Protein AF-A0A388JKV3-F1 (afdb_monomer)

InterPro domains:
  IPR000477 Reverse transcriptase domain [PF00078] (120-235)
  IPR000477 Reverse transcriptase domain [PS50878] (101-235)
  IPR043128 Reverse transcriptase/Diguanylate cyclase domain [G3DSA:3.30.70.270] (145-235)
  IPR043502 DNA/RNA polymerase superfamily [SSF56672] (45-235)
  IPR053134 RNA-directed DNA polymerase homolog [PTHR24559] (45-235)

Structure (mmCIF, N/CA/C/O backbone):
data_AF-A0A388JKV3-F1
#
_entry.id   AF-A0A388JKV3-F1
#
loop_
_atom_site.group_PDB
_atom_site.id
_atom_site.type_symbol
_atom_site.label_atom_id
_atom_site.label_alt_id
_atom_site.label_comp_id
_atom_site.label_asym_id
_atom_site.label_entity_id
_atom_site.label_seq_id
_atom_site.pdbx_PDB_ins_code
_atom_site.Cartn_x
_atom_site.Cartn_y
_atom_site.Cartn_z
_atom_site.occupancy
_atom_site.B_iso_or_equiv
_atom_site.auth_seq_id
_atom_site.auth_comp_id
_atom_site.auth_asym_id
_atom_site.auth_atom_id
_atom_site.pdbx_PDB_model_num
ATOM 1 N N . MET A 1 1 ? 29.939 -11.216 -19.794 1.00 33.59 1 MET A N 1
ATOM 2 C CA . MET A 1 1 ? 28.561 -11.648 -20.101 1.00 33.59 1 MET A CA 1
ATOM 3 C C . MET A 1 1 ? 28.028 -12.368 -18.871 1.00 33.59 1 MET A C 1
ATOM 5 O O . MET A 1 1 ? 28.5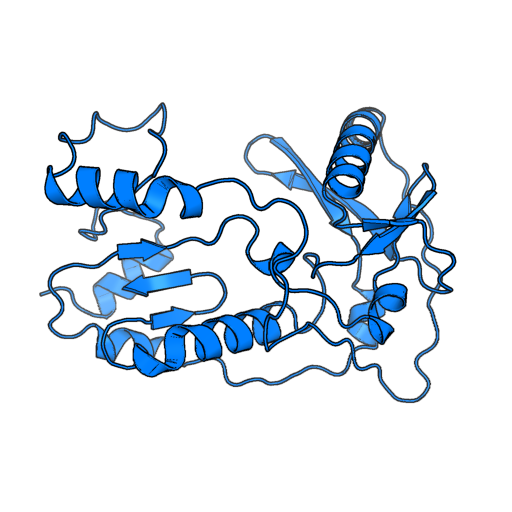95 -13.388 -18.492 1.00 33.59 1 MET A O 1
ATOM 9 N N . VAL A 1 2 ? 27.078 -11.764 -18.157 1.00 36.03 2 VAL A N 1
ATOM 10 C CA . VAL A 1 2 ? 26.551 -12.300 -16.890 1.00 36.03 2 VAL A CA 1
ATOM 11 C C . VAL A 1 2 ? 25.573 -13.433 -17.219 1.00 36.03 2 VAL A C 1
ATOM 13 O O . VAL A 1 2 ? 24.731 -13.267 -18.094 1.00 36.03 2 VAL A O 1
ATOM 16 N N . SER A 1 3 ? 25.714 -14.603 -16.589 1.00 42.78 3 SER A N 1
ATOM 17 C CA . SER A 1 3 ? 24.817 -15.742 -16.827 1.00 42.78 3 SER A CA 1
ATOM 18 C C . SER A 1 3 ? 23.601 -15.694 -15.901 1.00 42.78 3 SER A C 1
ATOM 20 O O . SER A 1 3 ? 23.708 -15.272 -14.750 1.00 42.78 3 SER A O 1
ATOM 22 N N . VAL A 1 4 ? 22.459 -16.203 -16.371 1.00 42.34 4 VAL A N 1
ATOM 23 C CA . VAL A 1 4 ? 21.203 -16.302 -15.599 1.00 42.34 4 VAL A CA 1
ATOM 24 C C . VAL A 1 4 ? 21.409 -17.025 -14.257 1.00 42.34 4 VAL A C 1
ATOM 26 O O . VAL A 1 4 ? 20.828 -16.641 -13.245 1.00 42.34 4 VAL A O 1
ATOM 29 N N . ALA A 1 5 ? 22.301 -18.022 -14.216 1.00 45.22 5 ALA A N 1
ATOM 30 C CA . ALA A 1 5 ? 22.667 -18.727 -12.986 1.00 45.22 5 ALA A CA 1
ATOM 31 C C . ALA A 1 5 ? 23.354 -17.812 -11.956 1.00 45.22 5 ALA A C 1
ATOM 33 O O . ALA A 1 5 ? 23.003 -17.851 -10.782 1.00 45.22 5 ALA A O 1
ATOM 34 N N . ARG A 1 6 ? 24.271 -16.936 -12.396 1.00 43.47 6 ARG A N 1
ATOM 35 C CA . ARG A 1 6 ? 24.910 -15.938 -11.518 1.00 43.47 6 ARG A CA 1
ATOM 36 C C . ARG A 1 6 ? 23.916 -14.886 -11.038 1.00 43.47 6 ARG A C 1
ATOM 38 O O . ARG A 1 6 ? 24.063 -14.389 -9.926 1.00 43.47 6 ARG A O 1
ATOM 45 N N . ILE A 1 7 ? 22.899 -14.579 -11.850 1.00 42.62 7 ILE A N 1
ATOM 46 C CA . ILE A 1 7 ? 21.871 -13.612 -11.467 1.00 42.62 7 ILE A CA 1
ATOM 47 C C . ILE A 1 7 ? 21.014 -14.137 -10.308 1.00 42.62 7 ILE A C 1
ATOM 49 O O . ILE A 1 7 ? 20.819 -13.453 -9.304 1.00 42.62 7 ILE A O 1
ATOM 53 N N . ARG A 1 8 ? 20.562 -15.390 -10.413 1.00 45.19 8 ARG A N 1
ATOM 54 C CA . ARG A 1 8 ? 19.775 -16.050 -9.358 1.00 45.19 8 ARG A CA 1
ATOM 55 C C . ARG A 1 8 ? 20.555 -16.219 -8.055 1.00 45.19 8 ARG A C 1
ATOM 57 O O . ARG A 1 8 ? 20.002 -15.993 -6.983 1.00 45.19 8 ARG A O 1
ATOM 64 N N . ASP A 1 9 ? 21.830 -16.575 -8.157 1.00 43.72 9 ASP A N 1
ATOM 65 C CA . ASP A 1 9 ? 22.704 -16.784 -7.005 1.00 43.72 9 ASP A CA 1
ATOM 66 C C . ASP A 1 9 ? 22.950 -15.496 -6.202 1.00 43.72 9 ASP A C 1
ATOM 68 O O . ASP A 1 9 ? 22.884 -15.528 -4.974 1.00 43.72 9 ASP A O 1
ATOM 72 N N . ALA A 1 10 ? 23.168 -14.349 -6.855 1.00 44.22 10 ALA A N 1
ATOM 73 C CA . ALA A 1 10 ? 23.397 -13.092 -6.134 1.00 44.22 10 ALA A CA 1
ATOM 74 C C . ALA A 1 10 ? 22.107 -12.525 -5.506 1.00 44.22 10 ALA A C 1
ATOM 76 O O . ALA A 1 10 ? 22.148 -11.999 -4.393 1.00 44.22 10 ALA A O 1
ATOM 77 N N . ILE A 1 11 ? 20.947 -12.716 -6.155 1.00 46.31 11 ILE A N 1
ATOM 78 C CA . ILE A 1 11 ? 19.632 -12.391 -5.569 1.00 46.31 11 ILE A CA 1
ATOM 79 C C . ILE A 1 11 ? 19.375 -13.248 -4.319 1.00 46.31 11 ILE A C 1
ATOM 81 O O . ILE A 1 11 ? 18.903 -12.735 -3.306 1.00 46.31 11 ILE A O 1
ATOM 85 N N . ALA A 1 12 ? 19.725 -14.538 -4.354 1.00 43.62 12 ALA A N 1
ATOM 86 C CA . ALA A 1 12 ? 19.565 -15.442 -3.214 1.00 43.62 12 ALA A CA 1
ATOM 87 C C . ALA A 1 12 ? 20.538 -15.140 -2.059 1.00 43.62 12 ALA A C 1
ATOM 89 O O . ALA A 1 12 ? 20.182 -15.322 -0.893 1.00 43.62 12 ALA A O 1
ATOM 90 N N . ARG A 1 13 ? 21.758 -14.681 -2.370 1.00 41.38 13 ARG A N 1
ATOM 91 C CA . ARG A 1 13 ? 22.800 -14.360 -1.380 1.00 41.38 13 ARG A CA 1
ATOM 92 C C . ARG A 1 13 ? 22.711 -12.939 -0.820 1.00 41.38 13 ARG A C 1
ATOM 94 O O . ARG A 1 13 ? 23.387 -12.650 0.163 1.00 41.38 13 ARG A O 1
ATOM 101 N N . ASN A 1 14 ? 21.873 -12.075 -1.402 1.00 43.09 14 ASN A N 1
ATOM 102 C CA . ASN A 1 14 ? 21.824 -10.642 -1.090 1.00 43.09 14 ASN A CA 1
ATOM 103 C C . ASN A 1 14 ? 23.224 -9.994 -1.146 1.00 43.09 14 ASN A C 1
ATOM 105 O O . ASN A 1 14 ? 23.529 -9.081 -0.378 1.00 43.09 14 ASN A O 1
ATOM 109 N N . ASP A 1 15 ? 24.071 -10.531 -2.025 1.00 39.41 15 ASP A N 1
ATOM 110 C CA . ASP A 1 15 ? 25.482 -10.200 -2.139 1.00 39.41 15 ASP A CA 1
ATOM 111 C C . ASP A 1 15 ? 25.662 -9.349 -3.393 1.00 39.41 15 ASP A C 1
ATOM 113 O O . ASP A 1 15 ? 25.618 -9.824 -4.530 1.00 39.41 15 ASP A O 1
ATOM 117 N N . VAL A 1 16 ? 25.724 -8.044 -3.153 1.00 40.69 16 VAL A N 1
ATOM 118 C CA . VAL A 1 16 ? 25.688 -6.984 -4.162 1.00 40.69 16 VAL A CA 1
ATOM 119 C C . VAL A 1 16 ? 27.016 -6.873 -4.917 1.00 40.69 16 VAL A C 1
ATOM 121 O O . VAL A 1 16 ? 27.051 -6.285 -5.992 1.00 40.69 16 VAL A O 1
ATOM 124 N N . GLU A 1 17 ? 28.099 -7.467 -4.411 1.00 34.56 17 GLU A N 1
ATOM 125 C CA . GLU A 1 17 ? 29.444 -7.267 -4.964 1.00 34.56 17 GLU A CA 1
ATOM 126 C C . GLU A 1 17 ? 29.758 -8.135 -6.199 1.00 34.56 17 GLU A C 1
ATOM 128 O O . GLU A 1 17 ? 30.577 -7.745 -7.031 1.00 34.56 17 GLU A O 1
ATOM 133 N N . GLU A 1 18 ? 29.099 -9.288 -6.387 1.00 30.56 18 GLU A N 1
ATOM 134 C CA . GLU A 1 18 ? 29.367 -10.175 -7.541 1.00 30.56 18 GLU A CA 1
ATOM 135 C C . GLU A 1 18 ? 28.585 -9.813 -8.814 1.00 30.56 18 GLU A C 1
ATOM 137 O O . GLU A 1 18 ? 28.908 -10.295 -9.911 1.00 30.56 18 GLU A O 1
ATOM 142 N N . MET A 1 19 ? 27.569 -8.961 -8.686 1.00 32.03 19 MET A N 1
ATOM 143 C CA . MET A 1 19 ? 26.913 -8.299 -9.804 1.00 32.03 19 MET A CA 1
ATOM 144 C C . MET A 1 19 ? 27.489 -6.895 -9.913 1.00 32.03 19 MET A C 1
ATOM 146 O O . MET A 1 19 ? 27.486 -6.155 -8.941 1.00 32.03 19 MET A O 1
ATOM 150 N N . GLY A 1 20 ? 27.897 -6.465 -11.104 1.00 30.75 20 GLY A N 1
ATOM 151 C CA . GLY A 1 20 ? 28.019 -5.033 -11.388 1.00 30.75 20 GLY A CA 1
ATOM 152 C C . GLY A 1 20 ? 26.632 -4.382 -11.411 1.00 30.75 20 GLY A C 1
ATOM 153 O O . GLY A 1 20 ? 26.197 -3.913 -12.456 1.00 30.75 20 GLY A O 1
ATOM 154 N N . LEU A 1 21 ? 25.904 -4.434 -10.295 1.00 32.72 21 LEU A N 1
ATOM 155 C CA . LEU A 1 21 ? 24.663 -3.721 -10.065 1.00 32.72 21 LEU A CA 1
ATOM 156 C C . LEU A 1 21 ? 25.073 -2.407 -9.415 1.00 32.72 21 LEU A C 1
ATOM 158 O O . LEU A 1 21 ? 25.433 -2.354 -8.240 1.00 32.72 21 LEU A O 1
ATOM 162 N N . VAL A 1 22 ? 25.065 -1.335 -10.200 1.00 30.95 22 VAL A N 1
ATOM 163 C CA . VAL A 1 22 ? 25.172 0.003 -9.630 1.00 30.95 22 VAL A CA 1
ATOM 164 C C . VAL A 1 22 ? 23.854 0.262 -8.907 1.00 30.95 22 VAL A C 1
ATOM 166 O O . VAL A 1 22 ? 22.857 0.652 -9.511 1.00 30.95 22 VAL A O 1
ATOM 169 N N . PHE A 1 23 ? 23.832 0.010 -7.600 1.00 34.41 23 PHE A N 1
ATOM 170 C CA . PHE A 1 23 ? 22.806 0.567 -6.733 1.00 34.41 23 PHE A CA 1
ATOM 171 C C . PHE A 1 23 ? 23.040 2.074 -6.690 1.00 34.41 23 PHE A C 1
ATOM 173 O O . PHE A 1 23 ? 23.942 2.556 -6.003 1.00 34.41 23 PHE A O 1
ATOM 180 N N . LEU A 1 24 ? 22.239 2.833 -7.436 1.00 34.97 24 LEU A N 1
ATOM 181 C CA . LEU A 1 24 ? 22.124 4.270 -7.220 1.00 34.97 24 LEU A CA 1
ATOM 182 C C . LEU A 1 24 ? 21.384 4.484 -5.898 1.00 34.97 24 LEU A C 1
ATOM 184 O O . LEU A 1 24 ? 20.177 4.703 -5.848 1.00 34.97 24 LEU A O 1
ATOM 188 N N . HIS A 1 25 ? 22.127 4.391 -4.798 1.00 34.62 25 HIS A N 1
ATOM 189 C CA . HIS A 1 25 ? 21.693 4.946 -3.530 1.00 34.62 25 HIS A CA 1
ATOM 190 C C . HIS A 1 25 ? 21.621 6.467 -3.695 1.00 34.62 25 HIS A C 1
ATOM 192 O O . HIS A 1 25 ? 22.638 7.153 -3.675 1.00 34.62 25 HIS A O 1
ATOM 198 N N . ALA A 1 26 ? 20.408 7.005 -3.844 1.00 34.78 26 ALA A N 1
ATOM 199 C CA . ALA A 1 26 ? 20.165 8.449 -3.897 1.00 34.78 26 ALA A CA 1
ATOM 200 C C . ALA A 1 26 ? 20.440 9.171 -2.555 1.00 34.78 26 ALA A C 1
ATOM 202 O O . ALA A 1 26 ? 20.219 10.372 -2.448 1.00 34.78 26 ALA A O 1
ATOM 203 N N . LEU A 1 27 ? 20.942 8.467 -1.533 1.00 36.56 27 LEU A N 1
ATOM 204 C CA . LEU A 1 27 ? 21.525 9.044 -0.322 1.00 36.56 27 LEU A CA 1
ATOM 205 C C . LEU A 1 27 ? 22.729 8.191 0.112 1.00 36.56 27 LEU A C 1
ATOM 207 O O . LEU A 1 27 ? 22.599 6.965 0.140 1.00 36.56 27 LEU A O 1
ATOM 211 N N . PRO A 1 28 ? 23.881 8.795 0.459 1.00 35.75 28 PRO A N 1
ATOM 212 C CA . PRO A 1 28 ? 25.060 8.041 0.869 1.00 35.75 28 PRO A CA 1
ATOM 213 C C . PRO A 1 28 ? 24.751 7.190 2.109 1.00 35.75 28 PRO A C 1
ATOM 215 O O . PRO A 1 28 ? 24.264 7.696 3.120 1.00 35.75 28 PRO A O 1
ATOM 218 N N . SER A 1 29 ? 25.037 5.888 2.020 1.00 37.91 29 SER A N 1
ATOM 219 C CA . SER A 1 29 ? 25.067 4.998 3.183 1.00 37.91 29 SER A CA 1
ATOM 220 C C . SER A 1 29 ? 26.233 5.420 4.091 1.00 37.91 29 SER A C 1
ATOM 222 O O . SER A 1 29 ? 27.340 5.575 3.571 1.00 37.91 29 SER A O 1
ATOM 224 N N . PRO A 1 30 ? 26.037 5.594 5.412 1.00 49.09 30 PRO A N 1
ATOM 225 C CA . PRO A 1 30 ? 27.111 6.008 6.319 1.00 49.09 30 PRO A CA 1
ATOM 226 C C . PRO A 1 30 ? 28.276 5.008 6.403 1.00 49.09 30 PRO A C 1
ATOM 228 O O . PRO A 1 30 ? 29.374 5.398 6.784 1.00 49.09 30 PRO A O 1
ATOM 231 N N . ASP A 1 31 ? 28.040 3.745 6.028 1.00 46.97 31 ASP A N 1
ATOM 232 C CA . ASP A 1 31 ? 28.946 2.620 6.293 1.00 46.97 31 ASP A CA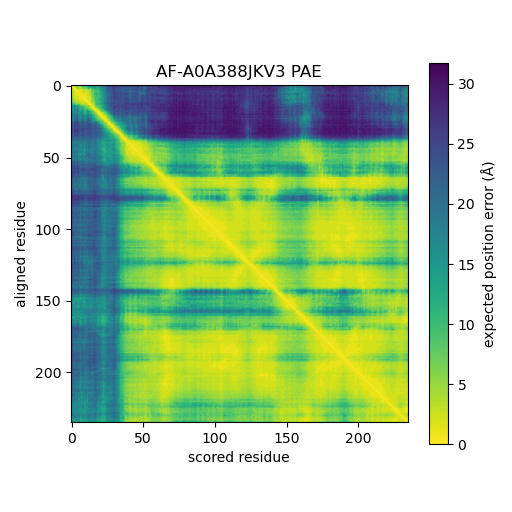 1
ATOM 233 C C . ASP A 1 31 ? 29.523 1.962 5.015 1.00 46.97 31 ASP A C 1
ATOM 235 O O . ASP A 1 31 ? 30.022 0.839 5.067 1.00 46.97 31 ASP A O 1
ATOM 239 N N . GLY A 1 32 ? 29.452 2.623 3.850 1.00 47.44 32 GLY A N 1
ATOM 240 C CA . GLY A 1 32 ? 30.013 2.111 2.585 1.00 47.44 32 GLY A CA 1
ATOM 241 C C . GLY A 1 32 ? 31.366 2.740 2.209 1.00 47.44 32 GLY A C 1
ATOM 242 O O . GLY A 1 32 ? 31.621 3.888 2.581 1.00 47.44 32 GLY A O 1
ATOM 243 N N . PRO A 1 33 ? 32.241 2.048 1.444 1.00 41.12 33 PRO A N 1
ATOM 244 C CA . PRO A 1 33 ? 33.440 2.675 0.892 1.00 41.12 33 PRO A CA 1
ATOM 245 C C . PRO A 1 33 ? 33.042 3.875 0.024 1.00 41.12 33 PRO A C 1
ATOM 247 O O . PRO A 1 33 ? 32.042 3.820 -0.692 1.00 41.12 33 PRO A O 1
ATOM 250 N N . ALA A 1 34 ? 33.815 4.964 0.104 1.00 43.97 34 ALA A N 1
ATOM 251 C CA . ALA A 1 34 ? 33.552 6.197 -0.632 1.00 43.97 34 ALA A CA 1
ATOM 252 C C . ALA A 1 34 ? 33.393 5.895 -2.130 1.00 43.97 34 ALA A C 1
ATOM 254 O O . ALA A 1 34 ? 34.364 5.571 -2.817 1.00 43.97 34 ALA A O 1
ATOM 255 N N . ALA A 1 35 ? 32.152 5.961 -2.615 1.00 52.75 35 ALA A N 1
ATOM 256 C CA . ALA A 1 35 ? 31.840 5.730 -4.013 1.00 52.75 35 ALA A CA 1
ATOM 257 C C . ALA A 1 35 ? 32.620 6.731 -4.876 1.00 52.75 35 ALA A C 1
ATOM 259 O O . ALA A 1 35 ? 32.751 7.907 -4.522 1.00 52.75 35 ALA A O 1
ATOM 260 N N . SER A 1 36 ? 33.148 6.263 -6.011 1.00 52.91 36 SER A N 1
ATOM 261 C CA . SER A 1 36 ? 33.705 7.146 -7.038 1.00 52.91 36 SER A CA 1
ATOM 262 C C . SER A 1 36 ? 32.690 8.249 -7.365 1.00 52.91 36 SER A C 1
ATOM 264 O O . SER A 1 36 ? 31.488 7.965 -7.352 1.00 52.91 36 SER A O 1
ATOM 266 N N . PRO A 1 37 ? 33.129 9.492 -7.641 1.00 53.84 37 PRO A N 1
ATOM 267 C CA . PRO A 1 37 ? 32.198 10.569 -7.941 1.00 53.84 37 PRO A CA 1
ATOM 268 C C . PRO A 1 37 ? 31.282 10.136 -9.095 1.00 53.84 37 PRO A C 1
ATOM 270 O O . PRO A 1 37 ? 31.789 9.603 -10.089 1.00 53.84 37 PRO A O 1
ATOM 273 N N . PRO A 1 38 ? 29.954 10.300 -8.957 1.00 63.34 38 PRO A N 1
ATOM 274 C CA . PRO A 1 38 ? 29.013 9.872 -9.979 1.00 63.34 38 PRO A CA 1
ATOM 275 C C . PRO A 1 38 ? 29.369 10.531 -11.312 1.00 63.34 38 PRO A C 1
ATOM 277 O O . PRO A 1 38 ? 29.710 11.716 -11.355 1.00 63.34 38 PRO A O 1
ATOM 280 N N . ASP A 1 39 ? 29.311 9.748 -12.396 1.00 74.12 39 ASP A N 1
ATOM 281 C CA . ASP A 1 39 ? 29.489 10.247 -13.762 1.00 74.12 39 ASP A CA 1
ATOM 282 C C . ASP A 1 39 ? 28.668 11.543 -13.925 1.00 74.12 39 ASP A C 1
ATOM 284 O O . ASP A 1 39 ? 27.497 11.559 -13.533 1.00 74.12 39 ASP A O 1
ATOM 288 N N . PRO A 1 40 ? 29.234 12.637 -14.466 1.00 80.00 40 PRO A N 1
ATOM 289 C CA . PRO A 1 40 ? 28.530 13.914 -14.591 1.00 80.00 40 PRO A CA 1
ATOM 290 C C . PRO A 1 40 ? 27.158 13.799 -15.267 1.00 80.00 40 PRO A C 1
ATOM 292 O O . PRO A 1 40 ? 26.248 14.560 -14.943 1.00 80.00 40 PRO A O 1
ATOM 295 N N . ARG A 1 41 ? 26.986 12.819 -16.165 1.00 77.44 41 ARG A N 1
ATOM 296 C CA . ARG A 1 41 ? 25.707 12.520 -16.826 1.00 77.44 41 ARG A CA 1
ATOM 297 C C . ARG A 1 41 ? 24.661 11.977 -15.851 1.00 77.44 41 ARG A C 1
ATOM 299 O O . ARG A 1 41 ? 23.493 12.326 -15.963 1.00 77.44 41 ARG A O 1
ATOM 306 N N . ILE A 1 42 ? 25.081 11.155 -14.889 1.00 77.00 42 ILE A N 1
ATOM 307 C CA . ILE A 1 42 ? 24.219 10.624 -13.827 1.00 77.00 42 ILE A CA 1
ATOM 308 C C . ILE A 1 42 ? 23.849 11.746 -12.859 1.00 77.00 42 ILE A C 1
ATOM 310 O O . ILE A 1 42 ? 22.681 11.889 -12.520 1.00 77.00 42 ILE A O 1
ATOM 314 N N . SER A 1 43 ? 24.816 12.573 -12.455 1.00 80.56 43 SER A N 1
ATOM 315 C CA . SER A 1 43 ? 24.555 13.717 -11.572 1.00 80.56 43 SER A CA 1
ATOM 316 C C . SER A 1 43 ? 23.545 14.689 -12.188 1.00 80.56 43 SER A C 1
ATOM 318 O O . SER A 1 43 ? 22.588 15.071 -11.523 1.00 80.56 43 SER A O 1
ATOM 320 N N . HIS A 1 44 ? 23.696 15.010 -13.479 1.00 84.06 44 HIS A N 1
ATOM 321 C CA . HIS A 1 44 ? 22.725 15.831 -14.204 1.00 84.06 44 HIS A CA 1
ATOM 322 C C . HIS A 1 44 ? 21.333 15.189 -14.231 1.00 84.06 44 HIS A C 1
ATOM 324 O O . HIS A 1 44 ? 20.349 15.873 -13.982 1.00 84.06 44 HIS A O 1
ATOM 330 N N . LEU A 1 45 ? 21.242 13.880 -14.491 1.00 80.31 45 LEU A N 1
ATOM 331 C CA . LEU A 1 45 ? 19.968 13.156 -14.493 1.00 80.31 45 LEU A CA 1
ATOM 332 C C . LEU A 1 45 ? 19.291 13.183 -13.112 1.00 80.31 45 LEU A C 1
ATOM 334 O O . LEU A 1 45 ? 18.093 13.424 -13.012 1.00 80.31 45 LEU A O 1
ATOM 338 N N . LEU A 1 46 ? 20.049 12.958 -12.036 1.00 81.56 46 LEU A N 1
ATOM 339 C CA . LEU A 1 46 ? 19.515 13.002 -10.672 1.00 81.56 46 LEU A CA 1
ATOM 340 C C . LEU A 1 46 ? 19.029 14.404 -10.289 1.00 81.56 46 LEU A C 1
ATOM 342 O O . LEU A 1 46 ? 18.014 14.530 -9.606 1.00 81.56 46 LEU A O 1
ATOM 346 N N . ASP A 1 47 ? 19.730 15.446 -10.738 1.00 82.31 47 ASP A N 1
ATOM 347 C CA . ASP A 1 47 ? 19.315 16.831 -10.522 1.00 82.31 47 ASP A CA 1
ATOM 348 C C . ASP A 1 47 ? 18.082 17.203 -11.354 1.00 82.31 47 ASP A C 1
ATOM 350 O O . ASP A 1 47 ? 17.178 17.864 -10.841 1.00 82.31 47 ASP A O 1
ATOM 354 N N . GLU A 1 48 ? 18.010 16.743 -12.603 1.00 85.88 48 GLU A N 1
ATOM 355 C CA . GLU A 1 48 ? 16.873 16.961 -13.503 1.00 85.88 48 GLU A CA 1
ATOM 356 C C . GLU A 1 48 ? 15.584 16.331 -12.955 1.00 85.88 48 GLU A C 1
ATOM 358 O O . GLU A 1 48 ? 14.536 16.975 -12.951 1.00 85.88 48 GLU A O 1
ATOM 363 N N . TYR A 1 49 ? 15.672 15.110 -12.417 1.00 80.62 49 TYR A N 1
ATOM 364 C CA . TYR A 1 49 ? 14.536 14.368 -11.853 1.00 80.62 49 TYR A CA 1
ATOM 365 C C . TYR A 1 49 ? 14.468 14.437 -10.323 1.00 80.62 49 TYR A C 1
ATOM 367 O O . TYR A 1 49 ? 13.872 13.566 -9.684 1.00 80.62 49 TYR A O 1
ATOM 375 N N . ARG A 1 50 ? 15.058 15.470 -9.705 1.00 79.38 50 ARG A N 1
ATOM 376 C CA . ARG A 1 50 ? 15.132 15.605 -8.239 1.00 79.38 50 ARG A CA 1
ATOM 377 C C . ARG A 1 50 ? 13.764 15.485 -7.560 1.00 79.38 50 ARG A C 1
ATOM 379 O O . ARG A 1 50 ? 13.654 14.866 -6.505 1.00 79.38 50 ARG A O 1
ATOM 386 N N . ASN A 1 51 ? 12.724 16.021 -8.195 1.00 77.06 51 ASN A N 1
ATOM 387 C CA . ASN A 1 51 ? 11.343 15.967 -7.718 1.00 77.06 51 ASN A CA 1
ATOM 388 C C . ASN A 1 51 ? 10.797 14.533 -7.570 1.00 77.06 51 ASN A C 1
ATOM 390 O O . ASN A 1 51 ? 9.951 14.295 -6.714 1.00 77.06 51 ASN A O 1
ATOM 394 N N . VAL A 1 52 ? 11.278 13.565 -8.359 1.00 76.38 52 VAL A N 1
ATOM 395 C CA . VAL A 1 52 ? 10.850 12.153 -8.278 1.00 76.38 52 VAL A CA 1
ATOM 396 C C . VAL A 1 52 ? 11.327 11.492 -6.977 1.00 76.38 52 VAL A C 1
ATOM 398 O O . VAL A 1 52 ? 10.705 10.545 -6.497 1.00 76.38 52 VAL A O 1
ATOM 401 N N . PHE A 1 53 ? 12.406 12.004 -6.380 1.00 76.50 53 PHE A N 1
ATOM 402 C CA . PHE A 1 53 ? 12.976 11.488 -5.133 1.00 76.50 53 PHE A CA 1
ATOM 403 C C . PHE A 1 53 ? 12.371 12.127 -3.873 1.00 76.50 53 PHE A C 1
ATOM 405 O O . PHE A 1 53 ? 12.686 11.707 -2.752 1.00 76.50 53 PHE A O 1
ATOM 412 N N . GLU A 1 54 ? 11.504 13.129 -4.027 1.00 76.62 54 GLU A N 1
ATOM 413 C CA . GLU A 1 54 ? 10.805 13.755 -2.907 1.00 76.62 54 GLU A CA 1
A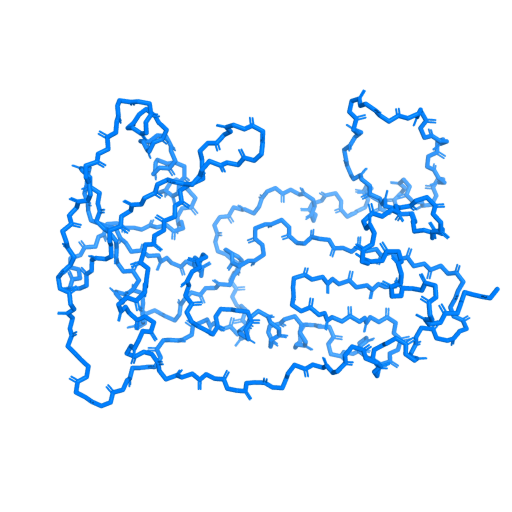TOM 414 C C . GLU A 1 54 ? 9.758 12.808 -2.302 1.00 76.62 54 GLU A C 1
ATOM 416 O O . GLU A 1 54 ? 9.239 11.893 -2.944 1.00 76.62 54 GLU A O 1
ATOM 421 N N . ALA A 1 55 ? 9.458 12.988 -1.013 1.00 69.50 55 ALA A N 1
ATOM 422 C CA . ALA A 1 55 ? 8.434 12.178 -0.366 1.00 69.50 55 ALA A CA 1
ATOM 423 C C . ALA A 1 55 ? 7.051 12.530 -0.945 1.00 69.50 55 ALA A C 1
ATOM 425 O O . ALA A 1 55 ? 6.715 13.715 -1.003 1.00 69.50 55 ALA A O 1
ATOM 426 N N . PRO A 1 56 ? 6.227 11.535 -1.322 1.00 69.56 56 PRO A N 1
ATOM 427 C CA . PRO A 1 56 ? 4.907 11.814 -1.860 1.00 69.56 56 PRO A CA 1
ATOM 428 C C . PRO A 1 56 ? 4.049 12.518 -0.807 1.00 69.56 56 PRO A C 1
ATOM 430 O O . PRO A 1 56 ? 3.936 12.056 0.334 1.00 69.56 56 PRO A O 1
ATOM 433 N N . THR A 1 57 ? 3.438 13.631 -1.202 1.00 68.94 57 THR A N 1
ATOM 434 C CA . THR A 1 57 ? 2.444 14.358 -0.413 1.00 68.94 57 THR A CA 1
ATOM 435 C C . THR A 1 57 ? 1.061 14.100 -1.002 1.00 68.94 57 THR A C 1
ATOM 437 O O . THR A 1 57 ? 0.843 14.240 -2.203 1.00 68.94 57 THR A O 1
ATOM 440 N N . GLY A 1 58 ? 0.112 13.685 -0.161 1.00 70.88 58 GLY A N 1
ATOM 441 C CA . GLY A 1 58 ? -1.250 13.412 -0.612 1.00 70.88 58 GLY A CA 1
ATOM 442 C C . GLY A 1 58 ? -1.385 12.180 -1.511 1.00 70.88 58 GLY A C 1
ATOM 443 O O . GLY A 1 58 ? -0.617 11.221 -1.423 1.00 70.88 58 GLY A O 1
ATOM 444 N N . THR A 1 59 ? -2.431 12.207 -2.335 1.00 70.06 59 THR A N 1
ATOM 445 C CA . THR A 1 59 ? -2.754 11.200 -3.355 1.00 70.06 59 THR A CA 1
ATOM 446 C C . THR A 1 59 ? -2.310 11.707 -4.722 1.00 70.06 59 THR A C 1
ATOM 448 O O . THR A 1 59 ? -2.376 12.908 -4.980 1.00 70.06 59 THR A O 1
ATOM 451 N N . VAL A 1 60 ? -1.871 10.809 -5.609 1.00 72.44 60 VAL A N 1
ATOM 452 C CA . VAL A 1 60 ? -1.598 11.175 -7.006 1.00 72.44 60 VAL A CA 1
ATOM 453 C C . VAL A 1 60 ? -2.932 11.159 -7.764 1.00 72.44 60 VAL A C 1
ATOM 455 O O . VAL A 1 60 ? -3.507 10.076 -7.916 1.00 72.44 60 VAL A O 1
ATOM 458 N N . PRO A 1 61 ? -3.452 12.318 -8.212 1.00 67.62 61 PRO A N 1
ATOM 459 C CA . PRO A 1 61 ? -4.730 12.371 -8.910 1.00 67.62 61 PRO A CA 1
ATOM 460 C C . PRO A 1 61 ? -4.659 11.639 -10.259 1.00 67.62 61 PRO A C 1
ATOM 462 O O . PRO A 1 61 ? -3.586 11.436 -10.823 1.00 67.62 61 PRO A O 1
ATOM 465 N N . ASP A 1 62 ? -5.824 11.232 -10.763 1.00 71.38 62 ASP A N 1
ATOM 466 C CA . ASP A 1 62 ? -6.028 10.719 -12.128 1.00 71.38 62 ASP A CA 1
ATOM 467 C C . ASP A 1 62 ? -5.260 9.446 -12.523 1.00 71.38 62 ASP A C 1
ATOM 469 O O . ASP A 1 62 ? -5.154 9.113 -13.705 1.00 71.38 62 ASP A O 1
ATOM 473 N N . ARG A 1 63 ? -4.802 8.652 -11.546 1.00 79.69 63 ARG A N 1
ATOM 474 C CA . ARG A 1 63 ? -4.266 7.312 -11.827 1.00 79.69 63 ARG A CA 1
ATOM 475 C C . ARG A 1 63 ? -5.353 6.400 -12.423 1.00 79.69 63 ARG A C 1
ATOM 477 O O . ARG A 1 63 ? -6.454 6.315 -11.863 1.00 79.69 63 ARG A O 1
ATOM 484 N N . PRO A 1 64 ? -5.048 5.653 -13.504 1.00 81.69 64 PRO A N 1
ATOM 485 C CA . PRO A 1 64 ? -6.023 4.788 -14.172 1.00 81.69 64 PRO A CA 1
ATOM 486 C C . PRO A 1 64 ? -6.421 3.580 -13.318 1.00 81.69 64 PRO A C 1
ATOM 488 O O . PRO A 1 64 ? -7.508 3.025 -13.480 1.00 81.69 64 PRO A O 1
ATOM 491 N N . ILE A 1 65 ? -5.544 3.165 -12.401 1.00 89.12 65 ILE A N 1
ATOM 492 C CA . ILE A 1 65 ? -5.729 1.987 -11.560 1.00 89.12 65 ILE A CA 1
ATOM 493 C C . ILE A 1 65 ? -5.873 2.412 -10.102 1.00 89.12 65 ILE A C 1
ATOM 495 O O . ILE A 1 65 ? -5.026 3.106 -9.545 1.00 89.12 65 ILE A O 1
ATOM 499 N N . ARG A 1 66 ? -6.957 1.940 -9.481 1.00 93.12 66 ARG A N 1
ATOM 500 C CA . ARG A 1 66 ? -7.246 2.079 -8.050 1.00 93.12 66 ARG A CA 1
ATOM 501 C C . ARG A 1 66 ? -7.435 0.702 -7.433 1.00 93.12 66 ARG A C 1
ATOM 503 O O . ARG A 1 66 ? -7.987 -0.199 -8.069 1.00 93.12 66 ARG A O 1
ATOM 510 N N . HIS A 1 67 ? -7.029 0.548 -6.181 1.00 95.06 67 HIS A N 1
ATOM 511 C CA . HIS A 1 67 ? -7.198 -0.696 -5.447 1.00 95.06 67 HIS A CA 1
ATOM 512 C C . HIS A 1 67 ? -8.664 -0.907 -5.057 1.00 95.06 67 HIS A C 1
ATOM 514 O O . HIS A 1 67 ? -9.247 -0.095 -4.337 1.00 95.06 67 HIS A O 1
ATOM 520 N N . GLY A 1 68 ? -9.255 -1.997 -5.545 1.00 95.50 68 GLY A N 1
ATOM 521 C CA . GLY A 1 68 ? -10.604 -2.431 -5.192 1.00 95.50 68 GLY A CA 1
ATOM 522 C C . GLY A 1 68 ? -10.582 -3.660 -4.287 1.00 95.50 68 GLY A C 1
ATOM 523 O O . GLY A 1 68 ? -9.740 -4.546 -4.446 1.00 95.50 68 GLY A O 1
ATOM 524 N N . ILE A 1 69 ? -11.540 -3.737 -3.366 1.00 96.50 69 ILE A N 1
ATOM 525 C CA . ILE A 1 69 ? -11.686 -4.832 -2.401 1.00 96.50 69 ILE A CA 1
ATOM 526 C C . ILE A 1 69 ? -13.029 -5.513 -2.654 1.00 96.50 69 ILE A C 1
ATOM 528 O O . ILE A 1 69 ? -14.066 -5.144 -2.093 1.00 96.50 69 ILE A O 1
ATOM 532 N N . THR A 1 70 ? -13.011 -6.531 -3.512 1.00 96.00 70 THR A N 1
ATOM 533 C CA . THR A 1 70 ? -14.199 -7.346 -3.795 1.00 96.00 70 THR A CA 1
ATOM 534 C C . THR A 1 70 ? -14.330 -8.429 -2.733 1.00 96.00 70 THR A C 1
ATOM 536 O O . THR A 1 70 ? -13.409 -9.218 -2.543 1.00 96.00 70 THR A O 1
ATOM 539 N N . LEU A 1 71 ? -15.464 -8.458 -2.036 1.00 96.00 71 LEU A N 1
ATOM 540 C CA . LEU A 1 71 ? -15.735 -9.430 -0.978 1.00 96.00 71 LEU A CA 1
ATOM 541 C C . LEU A 1 71 ? -16.586 -10.589 -1.506 1.00 96.00 71 LEU A C 1
ATOM 543 O O . LEU A 1 71 ? -17.361 -10.414 -2.446 1.00 96.00 71 LEU A O 1
ATOM 547 N N . GLU A 1 72 ? -16.459 -11.756 -0.882 1.00 95.00 72 GLU A N 1
ATOM 548 C CA . GLU A 1 72 ? -17.328 -12.907 -1.126 1.00 95.00 72 GLU A CA 1
ATOM 549 C C . GLU A 1 72 ? -18.800 -12.582 -0.816 1.00 95.00 72 GLU A C 1
ATOM 551 O O . GLU A 1 72 ? -19.125 -11.724 0.015 1.00 95.00 72 GLU A O 1
ATOM 556 N N . ALA A 1 73 ? -19.717 -13.283 -1.487 1.00 93.06 73 ALA A N 1
ATOM 557 C CA . ALA A 1 73 ? -21.147 -13.096 -1.277 1.00 93.06 73 ALA A CA 1
ATOM 558 C C . ALA A 1 73 ? -21.526 -13.395 0.184 1.00 93.06 73 ALA A C 1
ATOM 560 O O . ALA A 1 73 ? -21.212 -14.456 0.718 1.00 93.06 73 ALA A O 1
ATOM 561 N N . GLY A 1 74 ? -22.216 -12.454 0.833 1.00 90.38 74 GLY A N 1
ATOM 562 C CA . GLY A 1 74 ? -22.600 -12.581 2.242 1.00 90.38 74 GLY A CA 1
ATOM 563 C C . GLY A 1 74 ? -21.491 -12.246 3.245 1.00 90.38 74 GLY A C 1
ATOM 564 O O . GLY A 1 74 ? -21.677 -12.487 4.437 1.00 90.38 74 GLY A O 1
ATOM 565 N N . ALA A 1 75 ? -20.362 -11.672 2.808 1.00 91.00 75 ALA A N 1
ATOM 566 C CA . ALA A 1 75 ? -19.327 -11.193 3.717 1.00 91.00 75 ALA A CA 1
ATOM 567 C C . ALA A 1 75 ? -19.896 -10.181 4.724 1.00 91.00 75 ALA A C 1
ATOM 569 O O . ALA A 1 75 ? -20.474 -9.152 4.362 1.00 91.00 75 ALA A O 1
ATOM 570 N N . VAL A 1 76 ? -19.703 -10.477 6.007 1.00 89.19 76 VAL A N 1
ATOM 571 C CA . VAL A 1 76 ? -20.132 -9.623 7.115 1.00 89.19 76 VAL A CA 1
ATOM 572 C C . VAL A 1 76 ? -18.927 -8.971 7.789 1.00 89.19 76 VAL A C 1
ATOM 574 O O . VAL A 1 76 ? -17.910 -9.644 7.991 1.00 89.19 76 VAL A O 1
ATOM 577 N N . PRO A 1 77 ? -19.029 -7.692 8.198 1.00 86.19 77 PRO A N 1
ATOM 578 C CA . PRO A 1 77 ? -17.971 -7.028 8.944 1.00 86.19 77 PRO A CA 1
ATOM 579 C C . PRO A 1 77 ? -17.646 -7.781 10.238 1.00 86.19 77 PRO A C 1
ATOM 581 O O . PRO A 1 77 ? -18.502 -7.975 11.105 1.00 86.19 77 PRO A O 1
ATOM 584 N N . LEU A 1 78 ? -16.387 -8.190 10.385 1.00 78.94 78 LEU A N 1
ATOM 585 C CA . LEU A 1 78 ? -15.910 -8.871 11.583 1.00 78.94 78 LEU A CA 1
ATOM 586 C C . LEU A 1 78 ? -15.357 -7.849 12.575 1.00 78.94 78 LEU A C 1
ATOM 588 O O . LEU A 1 78 ? -14.410 -7.121 12.279 1.00 78.94 78 LEU A O 1
ATOM 592 N N . ARG A 1 79 ? -15.910 -7.822 13.791 1.00 72.75 79 ARG A N 1
ATOM 593 C CA . ARG A 1 79 ? -15.386 -6.964 14.861 1.00 72.75 79 ARG A CA 1
ATOM 594 C C . ARG A 1 79 ? -14.073 -7.551 15.391 1.00 72.75 79 ARG A C 1
ATOM 596 O O . ARG A 1 79 ? -14.038 -8.676 15.894 1.00 72.75 79 ARG A O 1
ATOM 603 N N . GLY A 1 80 ? -12.983 -6.801 15.253 1.00 70.81 80 GLY A N 1
ATOM 604 C CA . GLY A 1 80 ? -11.722 -7.052 15.954 1.00 70.81 80 GLY A CA 1
ATOM 605 C C . GLY A 1 80 ? -11.720 -6.414 17.344 1.00 70.81 80 GLY A C 1
ATOM 606 O O . GLY A 1 80 ? -12.342 -5.369 17.543 1.00 70.81 80 GLY A O 1
ATOM 607 N N . CYS A 1 81 ? -11.034 -7.040 18.302 1.00 81.50 81 CYS A N 1
ATOM 608 C CA . CYS A 1 81 ? -10.662 -6.391 19.559 1.00 81.50 81 CYS A CA 1
ATOM 609 C C . CYS A 1 81 ? -9.425 -5.518 19.331 1.00 81.50 81 CYS A C 1
ATOM 611 O O . CYS A 1 81 ? -8.568 -5.882 18.535 1.00 81.50 81 CYS A O 1
ATOM 613 N N . ILE A 1 82 ? -9.323 -4.386 20.028 1.00 88.69 82 ILE A N 1
ATOM 614 C CA . ILE A 1 82 ? -8.081 -3.605 20.059 1.00 88.69 82 ILE A CA 1
ATOM 615 C C . ILE A 1 82 ? -7.065 -4.405 20.876 1.00 88.69 82 ILE A C 1
ATOM 617 O O . ILE A 1 82 ? -7.374 -4.831 21.991 1.00 88.69 82 ILE A O 1
ATOM 621 N N . TYR A 1 83 ? -5.879 -4.638 20.317 1.00 89.69 83 TYR A N 1
ATOM 622 C CA . TYR A 1 83 ? -4.809 -5.323 21.033 1.00 89.69 83 TYR A CA 1
ATOM 623 C C . TYR A 1 83 ? -4.218 -4.432 22.122 1.00 89.69 83 TYR A C 1
ATOM 625 O O . TYR A 1 83 ? -4.204 -3.206 22.008 1.00 89.69 83 TYR A O 1
ATOM 633 N N . HIS A 1 84 ? -3.746 -5.065 23.196 1.00 90.38 84 HIS A N 1
ATOM 634 C CA . HIS A 1 84 ? -2.970 -4.363 24.206 1.00 90.38 84 HIS A CA 1
ATOM 635 C C . HIS A 1 84 ? -1.668 -3.856 23.579 1.00 90.38 84 HIS A C 1
ATOM 637 O O . HIS A 1 84 ? -1.056 -4.574 22.791 1.00 90.38 84 HIS A O 1
ATOM 643 N N . MET A 1 85 ? -1.278 -2.633 23.933 1.00 91.88 85 MET A N 1
ATOM 644 C CA . MET A 1 85 ? -0.055 -1.990 23.463 1.00 91.88 85 MET A CA 1
ATOM 645 C C . MET A 1 85 ? 0.768 -1.520 24.657 1.00 91.88 85 MET A C 1
ATOM 647 O O . MET A 1 85 ? 0.197 -1.036 25.641 1.00 91.88 85 MET A O 1
ATOM 651 N N . SER A 1 86 ? 2.086 -1.659 24.554 1.00 92.62 86 SER A N 1
ATOM 652 C CA . SER A 1 86 ? 3.040 -1.122 25.524 1.00 92.62 86 SER A CA 1
ATOM 653 C C . SER A 1 86 ? 3.134 0.406 25.431 1.00 92.62 86 SER A C 1
ATOM 655 O O . SER A 1 86 ? 2.671 1.013 24.465 1.00 92.62 86 SER A O 1
ATOM 657 N N . GLU A 1 87 ? 3.758 1.045 26.423 1.00 93.38 87 GLU A N 1
ATOM 658 C CA . GLU A 1 87 ? 3.986 2.496 26.380 1.00 93.38 87 GLU A CA 1
ATOM 659 C C . GLU A 1 87 ? 4.872 2.893 25.184 1.00 93.38 87 GLU A C 1
ATOM 661 O O . GLU A 1 87 ? 4.527 3.816 24.455 1.00 93.38 87 GLU A O 1
ATOM 666 N N . GLU A 1 88 ? 5.929 2.119 24.898 1.00 93.56 88 GLU A N 1
ATOM 667 C CA . GLU A 1 88 ? 6.815 2.307 23.731 1.00 93.56 88 GLU A CA 1
ATOM 668 C C . GLU A 1 88 ? 6.019 2.280 22.412 1.00 93.56 88 GLU A C 1
ATOM 670 O O . GLU A 1 88 ? 6.217 3.107 21.523 1.00 93.56 88 GLU A O 1
ATOM 675 N N . GLU A 1 89 ? 5.065 1.353 22.283 1.00 94.38 89 GLU A N 1
ATOM 676 C CA . GLU A 1 89 ? 4.203 1.263 21.101 1.00 94.38 89 GLU A CA 1
ATOM 677 C C . GLU A 1 89 ? 3.235 2.448 21.000 1.00 94.38 89 GLU A C 1
ATOM 679 O O . GLU A 1 89 ? 2.963 2.932 19.900 1.00 94.38 89 GLU A O 1
ATOM 684 N N . LEU A 1 90 ? 2.715 2.939 22.128 1.00 93.69 90 LEU A N 1
ATOM 685 C CA . LEU A 1 90 ? 1.805 4.086 22.160 1.00 93.69 90 LEU A CA 1
ATOM 686 C C . LEU A 1 90 ? 2.509 5.407 21.828 1.00 93.69 90 LEU A C 1
ATOM 688 O O . LEU A 1 90 ? 1.897 6.248 21.156 1.00 93.69 90 LEU A O 1
ATOM 692 N N . GLU A 1 91 ? 3.761 5.571 22.261 1.00 94.1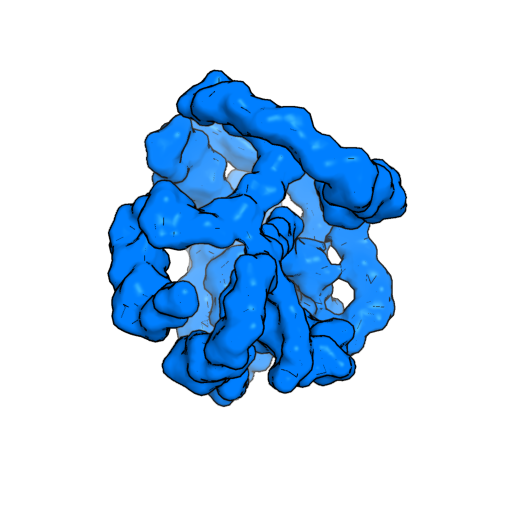2 91 GLU A N 1
ATOM 693 C CA . GLU A 1 91 ? 4.623 6.709 21.916 1.00 94.12 91 GLU A CA 1
ATOM 694 C C . GLU A 1 91 ? 4.927 6.759 20.416 1.00 94.12 91 GLU A C 1
ATOM 696 O O . GLU A 1 91 ? 4.979 7.843 19.840 1.00 94.12 91 GLU A O 1
ATOM 701 N N . VAL A 1 92 ? 5.051 5.601 19.757 1.00 94.31 92 VAL A N 1
ATOM 702 C CA . VAL A 1 92 ? 5.240 5.520 18.299 1.00 94.31 92 VAL A CA 1
ATOM 703 C C . VAL A 1 92 ? 3.921 5.667 17.539 1.00 94.31 92 VAL A C 1
ATOM 705 O O . VAL A 1 92 ? 3.879 6.285 16.474 1.00 94.31 92 VAL A O 1
ATOM 708 N N . LEU A 1 93 ? 2.828 5.112 18.066 1.00 94.75 93 LEU A N 1
ATOM 709 C CA . LEU A 1 93 ? 1.536 5.099 17.385 1.00 94.75 93 LEU A CA 1
ATOM 710 C C . LEU A 1 93 ? 0.998 6.503 17.128 1.00 94.75 93 LEU A C 1
ATOM 712 O O . LEU A 1 93 ? 0.522 6.769 16.029 1.00 94.75 93 LEU A O 1
ATOM 716 N N . ARG A 1 94 ? 1.034 7.385 18.131 1.00 94.00 94 ARG A N 1
ATOM 717 C CA . ARG A 1 94 ? 0.407 8.707 18.019 1.00 94.00 94 ARG A CA 1
ATOM 718 C C . ARG A 1 94 ? 1.057 9.570 16.921 1.00 94.00 94 ARG A C 1
ATOM 720 O O . ARG A 1 94 ? 0.323 9.940 16.011 1.00 94.00 94 ARG A O 1
ATOM 727 N N . PRO A 1 95 ? 2.388 9.791 16.902 1.00 95.69 95 PRO A N 1
ATOM 728 C CA . PRO A 1 95 ? 3.029 10.555 15.832 1.00 95.69 95 PRO A CA 1
ATOM 729 C C . PRO A 1 95 ? 2.826 9.943 14.444 1.00 95.69 95 PRO A C 1
ATOM 731 O O . PRO A 1 95 ? 2.698 10.674 13.469 1.00 95.69 95 PRO A O 1
ATOM 734 N N . GLN A 1 96 ? 2.773 8.608 14.333 1.00 94.19 96 GLN A N 1
ATOM 735 C CA . GLN A 1 96 ? 2.496 7.965 13.047 1.00 94.19 96 GLN A CA 1
ATOM 736 C C . GLN A 1 96 ? 1.053 8.188 12.583 1.00 94.19 96 GLN A C 1
ATOM 738 O O . GLN A 1 96 ? 0.830 8.367 11.392 1.00 94.19 96 GLN A O 1
ATOM 743 N N . LEU A 1 97 ? 0.068 8.192 13.487 1.00 95.94 97 LEU A N 1
ATOM 744 C CA . LEU A 1 97 ? -1.309 8.535 13.121 1.00 95.94 97 LEU A CA 1
ATOM 745 C C . LEU A 1 97 ? -1.420 9.992 12.673 1.00 95.94 97 LEU A C 1
ATOM 747 O O . LEU A 1 97 ? -2.077 10.244 11.665 1.00 95.94 97 LEU A O 1
ATOM 751 N N . ASP A 1 98 ? -0.765 10.911 13.383 1.00 95.69 98 ASP A N 1
ATOM 752 C CA . ASP A 1 98 ? -0.760 12.337 13.044 1.00 95.69 98 ASP A CA 1
ATOM 753 C C . ASP A 1 98 ? -0.126 12.559 11.657 1.00 95.69 98 ASP A C 1
ATOM 755 O O . ASP A 1 98 ? -0.754 13.154 10.787 1.00 95.69 98 ASP A O 1
ATOM 759 N N . ASP A 1 99 ? 1.033 11.949 11.378 1.00 93.88 99 ASP A N 1
ATOM 760 C CA . ASP A 1 99 ? 1.685 11.998 10.057 1.00 93.88 99 ASP A CA 1
ATOM 761 C C . ASP A 1 99 ? 0.798 11.433 8.929 1.00 93.88 99 ASP A C 1
ATOM 763 O O . ASP A 1 99 ? 0.716 12.004 7.838 1.00 93.88 99 ASP A O 1
ATOM 767 N N . LEU A 1 100 ? 0.093 10.322 9.177 1.00 94.19 100 LEU A N 1
ATOM 768 C CA . LEU A 1 100 ? -0.824 9.730 8.197 1.00 94.19 100 LEU A CA 1
ATOM 769 C C . LEU A 1 100 ? -2.066 10.602 7.946 1.00 94.19 100 LEU A C 1
ATOM 771 O O . LEU A 1 100 ? -2.582 10.614 6.821 1.00 94.19 100 LEU A O 1
ATOM 775 N N . LEU A 1 101 ? -2.560 11.300 8.973 1.00 95.00 101 LEU A N 1
ATOM 776 C CA . LEU A 1 101 ? -3.674 12.246 8.871 1.00 95.00 101 LEU A CA 1
ATOM 777 C C . LEU A 1 101 ? -3.254 13.512 8.123 1.00 95.00 101 LEU A C 1
ATOM 779 O O . LEU A 1 101 ? -3.958 13.921 7.200 1.00 95.00 101 LEU A O 1
ATOM 783 N N . ASP A 1 102 ? -2.094 14.076 8.460 1.00 94.38 102 ASP A N 1
ATOM 784 C CA . ASP A 1 102 ? -1.544 15.281 7.831 1.00 94.38 102 ASP A CA 1
ATOM 785 C C . ASP A 1 102 ? -1.268 15.061 6.338 1.00 94.38 102 ASP A C 1
ATOM 787 O O . ASP A 1 102 ? -1.540 15.928 5.506 1.00 94.38 102 ASP A O 1
ATOM 791 N N . LYS A 1 103 ? -0.811 13.858 5.965 1.00 90.44 103 LYS A N 1
ATOM 792 C CA . LYS A 1 103 ? -0.662 13.444 4.558 1.00 90.44 103 LYS A CA 1
ATOM 793 C C . LYS A 1 103 ? -1.990 13.199 3.839 1.00 90.44 103 LYS A C 1
ATOM 795 O O . LYS A 1 103 ? -1.989 13.020 2.622 1.00 90.44 103 LYS A O 1
ATOM 800 N N . GLY A 1 104 ? -3.110 13.127 4.557 1.00 92.94 104 GLY A N 1
ATOM 801 C CA . GLY A 1 104 ? -4.416 12.758 4.005 1.00 92.94 104 GLY A CA 1
ATOM 802 C C . GLY A 1 104 ? -4.511 11.294 3.557 1.00 92.94 104 GLY A C 1
ATOM 803 O O . GLY A 1 104 ? -5.380 10.943 2.757 1.00 92.94 104 GLY A O 1
ATOM 804 N N . TRP A 1 105 ? -3.613 10.429 4.037 1.00 93.94 105 TRP A N 1
ATOM 805 C CA . TRP A 1 105 ? -3.579 9.005 3.683 1.00 93.94 105 TRP A CA 1
ATOM 806 C C . TRP A 1 105 ? -4.606 8.190 4.456 1.00 93.94 105 TRP A C 1
ATOM 808 O O . TRP A 1 105 ? -5.089 7.170 3.956 1.00 93.94 10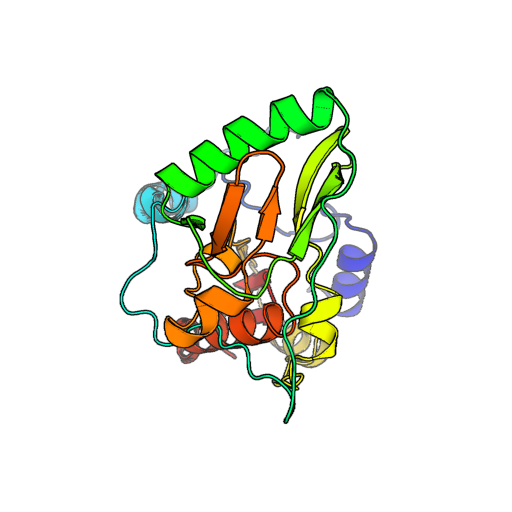5 TRP A O 1
ATOM 818 N N . ILE A 1 106 ? -4.966 8.659 5.649 1.00 96.56 106 ILE A N 1
ATOM 819 C CA . ILE A 1 106 ? -6.071 8.133 6.443 1.00 96.56 106 ILE A CA 1
ATOM 820 C C . ILE A 1 106 ? -7.042 9.253 6.805 1.00 96.56 106 ILE A C 1
ATOM 822 O O . ILE A 1 106 ? -6.704 10.434 6.773 1.00 96.56 106 ILE A O 1
ATOM 826 N N . ARG A 1 107 ? -8.261 8.873 7.180 1.00 96.69 107 ARG A N 1
ATOM 827 C CA . ARG A 1 107 ? -9.275 9.794 7.708 1.00 96.69 107 ARG A CA 1
ATOM 828 C C . ARG A 1 107 ? -10.098 9.135 8.813 1.00 96.69 107 ARG A C 1
ATOM 830 O O . ARG A 1 107 ? -10.165 7.904 8.841 1.00 96.69 107 ARG A O 1
ATOM 837 N N . PRO A 1 108 ? -10.753 9.907 9.699 1.00 97.62 108 PRO A N 1
ATOM 838 C CA . PRO A 1 108 ? -11.696 9.353 10.667 1.00 97.62 108 PRO A CA 1
ATOM 839 C C . PRO A 1 108 ? -12.793 8.525 9.984 1.00 97.62 108 PRO A C 1
ATOM 841 O O . PRO A 1 108 ? -13.286 8.897 8.918 1.00 97.62 108 PRO A O 1
ATOM 844 N N . SER A 1 109 ? -13.180 7.408 10.601 1.00 96.00 109 SER A N 1
ATOM 845 C CA . SER A 1 109 ? -14.146 6.461 10.038 1.00 96.00 109 SER A CA 1
ATOM 846 C C . SER A 1 109 ? -15.261 6.100 11.017 1.00 96.00 109 SER A C 1
ATOM 848 O O . SER A 1 109 ? -15.031 5.844 12.199 1.00 96.00 109 SER A O 1
ATOM 850 N N . CYS A 1 110 ? -16.476 5.965 10.486 1.00 93.50 110 CYS A N 1
ATOM 851 C CA . CYS A 1 110 ? -17.631 5.372 11.169 1.00 93.50 110 CYS A CA 1
ATOM 852 C C . CYS A 1 110 ? -17.972 3.977 10.608 1.00 93.50 110 CYS A C 1
ATOM 854 O O . CYS A 1 110 ? -19.105 3.515 10.731 1.00 93.50 110 CYS A O 1
ATOM 856 N N . SER A 1 111 ? -17.012 3.321 9.946 1.00 94.19 111 SER A N 1
ATOM 857 C CA . SER A 1 111 ? -17.221 2.037 9.274 1.00 94.19 111 SER A CA 1
ATOM 858 C C . SER A 1 111 ? -17.655 0.918 10.237 1.00 94.19 111 SER A C 1
ATOM 860 O O . SER A 1 111 ? -17.240 0.891 11.398 1.00 94.19 111 SER A O 1
ATOM 862 N N . PRO A 1 112 ? -18.452 -0.062 9.771 1.00 92.81 112 PRO A N 1
ATOM 863 C CA . PRO A 1 112 ? -18.700 -1.284 10.530 1.00 92.81 112 PRO A CA 1
ATOM 864 C C . PRO A 1 112 ? -17.474 -2.216 10.606 1.00 92.81 112 PRO A C 1
ATOM 866 O O . PRO A 1 112 ? -17.449 -3.112 11.455 1.00 92.81 112 PRO A O 1
ATOM 869 N N . TYR A 1 113 ? -16.470 -2.027 9.741 1.00 94.00 113 TYR A N 1
ATOM 870 C CA . TYR A 1 113 ? -15.178 -2.715 9.827 1.00 94.00 113 TYR A CA 1
ATOM 871 C C . TYR A 1 113 ? -14.307 -2.103 10.933 1.00 94.00 113 TYR A C 1
ATOM 873 O O . TYR A 1 113 ? -14.707 -1.175 11.631 1.00 94.00 113 TYR A O 1
ATOM 881 N N . GLY A 1 114 ? -13.142 -2.692 11.178 1.00 94.00 114 GLY A N 1
ATOM 882 C CA . GLY A 1 114 ? -12.247 -2.232 12.231 1.00 94.00 114 GLY A CA 1
ATOM 883 C C . GLY A 1 114 ? -11.187 -3.265 12.550 1.00 94.00 114 GLY A C 1
ATOM 884 O O . GLY A 1 114 ? -11.295 -3.964 13.562 1.00 94.00 114 GLY A O 1
ATOM 885 N N . ALA A 1 115 ? -10.199 -3.373 11.668 1.00 95.12 115 ALA A N 1
ATOM 886 C CA . ALA A 1 115 ? -9.025 -4.205 11.881 1.00 95.12 115 ALA A CA 1
ATOM 887 C C . ALA A 1 115 ? -8.184 -3.662 13.053 1.00 95.12 115 ALA A C 1
ATOM 889 O O . ALA A 1 115 ? -8.057 -2.444 13.201 1.00 95.12 115 ALA A O 1
ATOM 890 N N . PRO A 1 116 ? -7.626 -4.521 13.914 1.00 95.00 116 PRO A N 1
ATOM 891 C CA . PRO A 1 116 ? -6.743 -4.058 14.968 1.00 95.00 116 PRO A CA 1
ATOM 892 C C . PRO A 1 116 ? -5.357 -3.711 14.432 1.00 95.00 116 PRO A C 1
ATOM 894 O O . PRO A 1 116 ? -4.919 -4.208 13.394 1.00 95.00 116 PRO A O 1
ATOM 897 N N . VAL A 1 117 ? -4.666 -2.864 15.183 1.00 94.38 117 VAL A N 1
ATOM 898 C CA . VAL A 1 117 ? -3.280 -2.477 14.933 1.00 94.38 117 VAL A CA 1
ATOM 899 C C . VAL A 1 117 ? -2.340 -3.291 15.816 1.00 94.38 117 VAL A C 1
ATOM 901 O O . VAL A 1 117 ? -2.654 -3.563 16.974 1.00 94.38 117 VAL A O 1
ATOM 904 N N . LEU A 1 118 ? -1.180 -3.642 15.271 1.00 93.25 118 LEU A N 1
ATOM 905 C CA . LEU A 1 118 ? -0.056 -4.252 15.976 1.00 93.25 118 LEU A CA 1
ATOM 906 C C . LEU A 1 118 ? 1.264 -3.661 15.477 1.00 93.25 118 LEU A C 1
ATOM 908 O O . LEU A 1 118 ? 1.335 -3.163 14.351 1.00 93.25 118 LEU A O 1
ATOM 912 N N . PHE A 1 119 ? 2.317 -3.756 16.284 1.00 92.50 119 PHE A N 1
ATOM 913 C CA . PHE A 1 119 ? 3.661 -3.387 15.857 1.00 92.50 119 PHE A CA 1
ATOM 914 C C . PHE A 1 119 ? 4.524 -4.613 15.586 1.00 92.50 119 PHE A C 1
ATOM 916 O O . PHE A 1 119 ? 4.485 -5.613 16.302 1.00 92.50 119 PHE A O 1
ATOM 923 N N . VAL A 1 120 ? 5.331 -4.522 14.532 1.00 90.81 120 VAL A N 1
ATOM 924 C CA . VAL A 1 120 ? 6.373 -5.504 14.222 1.00 90.81 120 VAL A CA 1
ATOM 925 C C . VAL A 1 120 ? 7.725 -4.826 14.349 1.00 90.81 120 VAL A C 1
ATOM 927 O O . VAL A 1 120 ? 7.953 -3.766 13.764 1.00 90.81 120 VAL A O 1
ATOM 930 N N . ARG A 1 121 ? 8.640 -5.445 15.095 1.00 90.88 121 ARG A N 1
ATOM 931 C CA . ARG A 1 121 ? 9.996 -4.925 15.266 1.00 90.88 121 ARG A CA 1
ATOM 932 C C . ARG A 1 121 ? 10.826 -5.202 14.013 1.00 90.88 121 ARG A C 1
ATOM 934 O O . ARG A 1 121 ? 10.940 -6.345 13.569 1.00 90.88 121 ARG A O 1
ATOM 941 N N . LYS A 1 122 ? 11.397 -4.154 13.426 1.00 88.06 122 LYS A N 1
ATOM 942 C CA . LYS A 1 122 ? 12.368 -4.252 12.331 1.00 88.06 122 LYS A CA 1
ATOM 943 C C . LYS A 1 122 ? 13.720 -4.750 12.859 1.00 88.06 122 LYS A C 1
ATOM 945 O O . LYS A 1 122 ? 13.992 -4.704 14.058 1.00 88.06 122 LYS A O 1
ATOM 950 N N . LYS A 1 123 ? 14.610 -5.172 11.949 1.00 87.00 123 LYS A N 1
ATOM 951 C CA . LYS A 1 123 ? 15.991 -5.586 12.284 1.00 87.00 123 LYS A CA 1
ATOM 952 C C . LYS A 1 123 ? 16.777 -4.485 13.009 1.00 87.00 123 LYS A C 1
ATOM 954 O O . LYS A 1 123 ? 17.534 -4.781 13.923 1.00 87.00 123 LYS A O 1
ATOM 959 N N . ASN A 1 124 ? 16.546 -3.225 12.642 1.00 85.88 124 ASN A N 1
ATOM 960 C CA . ASN A 1 124 ? 17.139 -2.048 13.284 1.00 85.88 124 ASN A CA 1
ATOM 961 C C . ASN A 1 124 ? 16.450 -1.651 14.608 1.00 85.88 124 ASN A C 1
ATOM 963 O O . ASN A 1 124 ? 16.727 -0.582 15.132 1.00 85.88 124 ASN A O 1
ATOM 967 N N . LYS A 1 125 ? 15.583 -2.512 15.160 1.00 84.06 125 LYS A N 1
ATOM 968 C CA . LYS A 1 125 ? 14.795 -2.334 16.392 1.00 84.06 125 LYS A CA 1
ATOM 969 C C . LYS A 1 125 ? 13.634 -1.340 16.327 1.00 84.06 125 LYS A C 1
ATOM 971 O O . LYS A 1 125 ? 12.852 -1.342 17.279 1.00 84.06 125 LYS A O 1
ATOM 976 N N . ASP A 1 126 ? 13.463 -0.604 15.231 1.00 88.62 126 ASP A N 1
ATOM 977 C CA . ASP A 1 126 ? 12.313 0.285 15.033 1.00 88.62 126 ASP A CA 1
ATOM 978 C C . ASP A 1 126 ? 10.993 -0.490 14.996 1.00 88.62 126 ASP A C 1
ATOM 980 O O . ASP A 1 126 ? 10.921 -1.625 14.511 1.00 88.62 126 ASP A O 1
ATOM 984 N N . LEU A 1 127 ? 9.918 0.156 15.438 1.00 90.19 127 LEU A N 1
ATOM 985 C CA . LEU A 1 127 ? 8.569 -0.392 15.383 1.00 90.19 127 LEU A CA 1
ATOM 986 C C . LEU A 1 127 ? 7.881 -0.011 14.062 1.00 90.19 127 LEU A C 1
ATOM 988 O O . LEU A 1 127 ? 7.805 1.158 13.680 1.00 90.19 127 LEU A O 1
ATOM 992 N N . ARG A 1 128 ? 7.361 -1.015 13.348 1.00 89.50 128 ARG A N 1
ATOM 993 C CA . ARG A 1 128 ? 6.538 -0.841 12.144 1.00 89.50 128 ARG A CA 1
ATOM 994 C C . ARG A 1 128 ? 5.069 -1.022 12.495 1.00 89.50 128 ARG A C 1
ATOM 996 O O . ARG A 1 128 ? 4.687 -2.104 12.935 1.00 89.50 128 ARG A O 1
ATOM 1003 N N . LEU A 1 129 ? 4.262 0.002 12.232 1.00 91.56 129 LEU A N 1
ATOM 1004 C CA . LEU A 1 129 ? 2.808 -0.082 12.305 1.00 91.56 129 LEU A CA 1
ATOM 1005 C C . LEU A 1 129 ? 2.286 -1.081 11.269 1.00 91.56 129 LEU A C 1
ATOM 1007 O O . LEU A 1 129 ? 2.542 -0.953 10.067 1.00 91.56 129 LEU A O 1
ATOM 1011 N N . CYS A 1 130 ? 1.547 -2.076 11.741 1.00 92.69 130 CYS A N 1
ATOM 1012 C CA . CYS A 1 130 ? 0.881 -3.071 10.920 1.00 92.69 130 CYS A CA 1
ATOM 1013 C C . CYS A 1 130 ? -0.597 -3.134 11.297 1.00 92.69 130 CYS A C 1
ATOM 1015 O O . CYS A 1 130 ? -0.964 -3.125 12.470 1.00 92.69 130 CYS A O 1
ATOM 1017 N N . ILE A 1 131 ? -1.455 -3.230 10.289 1.00 94.38 131 ILE A N 1
ATOM 1018 C CA . ILE A 1 131 ? -2.887 -3.424 10.486 1.00 94.38 131 ILE A CA 1
ATOM 1019 C C . ILE A 1 131 ? -3.204 -4.872 10.154 1.00 94.38 131 ILE A C 1
ATOM 1021 O O . ILE A 1 131 ? -2.841 -5.377 9.088 1.00 94.38 131 ILE A O 1
ATOM 1025 N N . ASP A 1 132 ? -3.868 -5.555 11.077 1.00 94.12 132 ASP A N 1
ATOM 1026 C CA . ASP A 1 132 ? -4.194 -6.963 10.920 1.00 94.12 132 ASP A CA 1
ATOM 1027 C C . ASP A 1 132 ? -5.443 -7.154 10.056 1.00 94.12 132 ASP A C 1
ATOM 1029 O O . ASP A 1 132 ? -6.562 -7.367 10.536 1.00 94.12 132 ASP A O 1
ATOM 1033 N N . TYR A 1 133 ? -5.235 -7.115 8.744 1.00 95.00 133 TYR A N 1
ATOM 1034 C CA . TYR A 1 133 ? -6.280 -7.383 7.766 1.00 95.00 133 TYR A CA 1
ATOM 1035 C C . TYR A 1 133 ? -6.549 -8.873 7.537 1.00 95.00 133 TYR A C 1
ATOM 1037 O O . TYR A 1 133 ? -7.330 -9.186 6.646 1.00 95.00 133 TYR A O 1
ATOM 1045 N N . ARG A 1 134 ? -5.997 -9.821 8.315 1.00 93.94 134 ARG A N 1
ATOM 1046 C CA . ARG A 1 134 ? -6.201 -11.270 8.063 1.00 93.94 134 ARG A CA 1
ATOM 1047 C C . ARG A 1 134 ? -7.677 -11.657 7.939 1.00 93.94 134 ARG A C 1
ATOM 1049 O O . ARG A 1 134 ? -8.035 -12.433 7.060 1.00 93.94 134 ARG A O 1
ATOM 1056 N N . LYS A 1 135 ? -8.535 -11.083 8.788 1.00 93.62 135 LYS A N 1
ATOM 1057 C CA . LYS A 1 135 ? -9.989 -11.313 8.757 1.00 93.62 135 LYS A CA 1
ATOM 1058 C C . LYS A 1 135 ? -10.654 -10.750 7.499 1.00 93.62 135 LYS A C 1
ATOM 1060 O O . LYS A 1 135 ? -11.477 -11.433 6.907 1.00 93.62 135 LYS A O 1
ATOM 1065 N N . LEU A 1 136 ? -10.279 -9.536 7.096 1.00 95.19 136 LEU A N 1
ATOM 1066 C CA . LEU A 1 136 ? -10.760 -8.918 5.859 1.00 95.19 136 LEU A CA 1
ATOM 1067 C C . LEU A 1 136 ? -10.285 -9.724 4.643 1.00 95.19 136 LEU A C 1
ATOM 1069 O O . LEU A 1 136 ? -11.077 -10.103 3.795 1.00 95.19 136 LEU A O 1
ATOM 1073 N N . ASN A 1 137 ? -8.999 -10.060 4.616 1.00 95.38 137 ASN A N 1
ATOM 1074 C CA . ASN A 1 137 ? -8.343 -10.837 3.572 1.00 95.38 137 ASN A CA 1
ATOM 1075 C C . ASN A 1 137 ? -8.984 -12.204 3.340 1.00 95.38 137 ASN A C 1
ATOM 1077 O O . ASN A 1 137 ? -9.070 -12.643 2.200 1.00 95.38 137 ASN A O 1
ATOM 1081 N N . ALA A 1 138 ? -9.445 -12.866 4.404 1.00 94.62 138 ALA A N 1
ATOM 1082 C CA . ALA A 1 138 ? -10.131 -14.149 4.294 1.00 94.62 138 ALA A CA 1
ATOM 1083 C C . ALA A 1 138 ? -11.485 -14.050 3.572 1.00 94.62 138 ALA A C 1
ATOM 1085 O O . ALA A 1 138 ? -11.949 -15.052 3.047 1.00 94.62 138 ALA A O 1
ATOM 1086 N N . GLN A 1 139 ? -12.102 -12.866 3.551 1.00 95.31 139 GLN A N 1
ATOM 1087 C CA . GLN A 1 139 ? -13.377 -12.593 2.879 1.00 95.31 139 GLN A CA 1
ATOM 1088 C C . GLN A 1 139 ? -13.189 -11.938 1.504 1.00 95.31 139 GLN A C 1
ATOM 1090 O O . GLN A 1 139 ? -14.164 -11.736 0.784 1.00 95.31 139 GLN A O 1
ATOM 1095 N N . THR A 1 140 ? -11.963 -11.544 1.153 1.00 96.12 140 THR A N 1
ATOM 1096 C CA . THR A 1 140 ? -11.655 -10.873 -0.111 1.00 96.12 140 THR A CA 1
ATOM 1097 C C . THR A 1 140 ? -11.448 -11.909 -1.208 1.00 96.12 140 THR A C 1
ATOM 1099 O O . THR A 1 140 ? -10.604 -12.799 -1.090 1.00 96.12 140 THR A O 1
ATOM 1102 N N . ILE A 1 141 ? -12.163 -11.747 -2.321 1.00 95.69 141 ILE A N 1
ATOM 1103 C CA . ILE A 1 141 ? -11.966 -12.562 -3.518 1.00 95.69 141 ILE A CA 1
ATOM 1104 C C . ILE A 1 141 ? -10.547 -12.317 -4.039 1.00 95.69 141 ILE A C 1
ATOM 1106 O O . ILE A 1 141 ? -10.150 -11.186 -4.340 1.00 95.69 141 ILE A O 1
ATOM 1110 N N . LYS A 1 142 ? -9.760 -13.389 -4.126 1.00 93.25 142 LYS A N 1
ATOM 1111 C CA . LYS A 1 142 ? -8.368 -13.323 -4.574 1.00 93.25 142 LYS A CA 1
ATOM 1112 C C . LYS A 1 142 ? -8.312 -13.063 -6.076 1.00 93.25 142 LYS A C 1
ATOM 1114 O O . LYS A 1 142 ? -8.953 -13.758 -6.859 1.00 93.25 142 LYS A O 1
ATOM 1119 N N . ASN A 1 143 ? -7.511 -12.083 -6.465 1.00 85.00 143 ASN A N 1
ATOM 1120 C CA . ASN A 1 143 ? -7.186 -11.807 -7.851 1.00 85.00 143 ASN A CA 1
ATOM 1121 C C . ASN A 1 143 ? -5.953 -12.628 -8.238 1.00 85.00 143 ASN A C 1
ATOM 1123 O O . ASN A 1 143 ? -4.868 -12.414 -7.697 1.00 85.00 143 ASN A O 1
ATOM 1127 N N . VAL A 1 144 ? -6.115 -13.543 -9.191 1.00 71.69 144 VAL A N 1
ATOM 1128 C CA . VAL A 1 144 ? -5.007 -14.289 -9.803 1.00 71.69 144 VAL A CA 1
ATOM 1129 C C . VAL A 1 144 ? -4.514 -13.511 -11.026 1.00 71.69 144 VAL A C 1
ATOM 1131 O O . VAL A 1 144 ? -4.548 -13.999 -12.152 1.00 71.69 144 VAL A O 1
ATOM 1134 N N . GLY A 1 145 ? -4.130 -12.250 -10.816 1.00 68.44 145 GLY A N 1
ATOM 1135 C CA . GLY A 1 145 ? -3.520 -11.447 -11.873 1.00 68.44 145 GLY A CA 1
ATOM 1136 C C . GLY A 1 145 ? -2.228 -12.120 -12.353 1.00 68.44 145 GLY A C 1
ATOM 1137 O O . GLY A 1 145 ? -1.538 -12.733 -11.532 1.00 68.44 145 GLY A O 1
ATOM 1138 N N . PRO A 1 146 ? -1.892 -12.045 -13.652 1.00 70.75 146 PRO A N 1
ATOM 1139 C CA . PRO A 1 146 ? -0.685 -12.677 -14.159 1.00 70.75 146 PRO A CA 1
ATOM 1140 C C . PRO A 1 146 ? 0.533 -11.975 -13.557 1.00 70.75 146 PRO A C 1
ATOM 1142 O O . PRO A 1 146 ? 0.777 -10.798 -13.819 1.00 70.75 146 PRO A O 1
ATOM 1145 N N . LEU A 1 147 ? 1.287 -12.697 -12.733 1.00 77.44 147 LEU A N 1
ATOM 1146 C CA . LEU A 1 147 ? 2.646 -12.298 -12.401 1.00 77.44 147 LEU A CA 1
ATOM 1147 C C . LEU A 1 147 ? 3.566 -12.828 -13.502 1.00 77.44 147 LEU A C 1
ATOM 1149 O O . LEU A 1 147 ? 3.449 -14.007 -13.856 1.00 77.44 147 LEU A O 1
ATOM 1153 N N . PRO A 1 148 ? 4.456 -11.989 -14.055 1.00 77.75 148 PRO A N 1
ATOM 1154 C CA . PRO A 1 148 ? 5.424 -12.454 -15.032 1.00 77.75 148 PRO A CA 1
ATOM 1155 C C . PRO A 1 148 ? 6.320 -13.523 -14.404 1.00 77.75 148 PRO A C 1
ATOM 1157 O O . PRO A 1 148 ? 6.691 -13.450 -13.226 1.00 77.75 148 PRO A O 1
ATOM 1160 N N . ARG A 1 149 ? 6.661 -14.545 -15.190 1.00 81.12 149 ARG A N 1
ATOM 1161 C CA . ARG A 1 149 ? 7.589 -15.576 -14.741 1.00 81.12 149 ARG A CA 1
ATOM 1162 C C . ARG A 1 149 ? 8.988 -14.972 -14.698 1.00 81.12 149 ARG A C 1
ATOM 1164 O O . ARG A 1 149 ? 9.449 -14.389 -15.671 1.00 81.12 149 ARG A O 1
ATOM 1171 N N . ILE A 1 150 ? 9.672 -15.154 -13.570 1.00 80.62 150 ILE A N 1
ATOM 1172 C CA . ILE A 1 150 ? 11.019 -14.607 -13.355 1.00 80.62 150 ILE A CA 1
ATOM 1173 C C . ILE A 1 150 ? 11.985 -15.062 -14.457 1.00 80.62 150 ILE A C 1
ATOM 1175 O O . ILE A 1 150 ? 12.802 -14.274 -14.910 1.00 80.62 150 ILE A O 1
ATOM 1179 N N . ASP A 1 151 ? 11.886 -16.313 -14.907 1.00 79.12 151 ASP A N 1
ATOM 1180 C CA . ASP A 1 151 ? 12.755 -16.852 -15.960 1.00 79.12 151 ASP A CA 1
ATOM 1181 C C . ASP A 1 151 ? 12.621 -16.071 -17.271 1.00 79.12 151 ASP A C 1
ATOM 1183 O O . ASP A 1 151 ? 13.634 -15.687 -17.848 1.00 79.12 151 ASP A O 1
ATOM 1187 N N . ASP A 1 152 ? 11.385 -15.767 -17.671 1.00 81.69 152 ASP A N 1
ATOM 1188 C CA . ASP A 1 152 ? 11.080 -15.030 -18.898 1.00 81.69 152 ASP A CA 1
ATOM 1189 C C . ASP A 1 152 ? 11.640 -13.599 -18.813 1.00 81.69 152 ASP A C 1
ATOM 1191 O O . ASP A 1 152 ? 12.271 -13.118 -19.752 1.00 81.69 152 ASP A O 1
ATOM 1195 N N . LEU A 1 153 ? 11.500 -12.950 -17.648 1.00 79.25 153 LEU A N 1
ATOM 1196 C CA . LEU A 1 153 ? 12.096 -11.636 -17.380 1.00 79.25 153 LEU A CA 1
ATOM 1197 C C . LEU A 1 153 ? 13.632 -11.680 -17.474 1.00 79.25 153 LEU A C 1
ATOM 1199 O O . LEU A 1 153 ? 14.258 -10.799 -18.056 1.00 79.25 153 LEU A O 1
ATOM 1203 N N . LEU A 1 154 ? 14.269 -12.710 -16.914 1.00 75.31 154 LEU A N 1
ATOM 1204 C CA . LEU A 1 154 ? 15.730 -12.824 -16.908 1.00 75.31 154 LEU A CA 1
ATOM 1205 C C . LEU A 1 154 ? 16.318 -13.099 -18.296 1.00 75.31 154 LEU A C 1
ATOM 1207 O O . LEU A 1 154 ? 17.427 -12.643 -18.580 1.00 75.31 154 LEU A O 1
ATOM 1211 N N . GLU A 1 155 ? 15.608 -13.826 -19.158 1.00 78.06 155 GLU A N 1
ATOM 1212 C CA . GLU A 1 155 ? 16.037 -14.054 -20.543 1.00 78.06 155 GLU A CA 1
ATOM 1213 C C . GLU A 1 155 ? 16.088 -12.750 -21.353 1.00 78.06 155 GLU A C 1
ATOM 1215 O O . GLU A 1 155 ? 17.002 -12.565 -22.161 1.00 78.06 155 GLU A O 1
ATOM 1220 N N . GLN A 1 156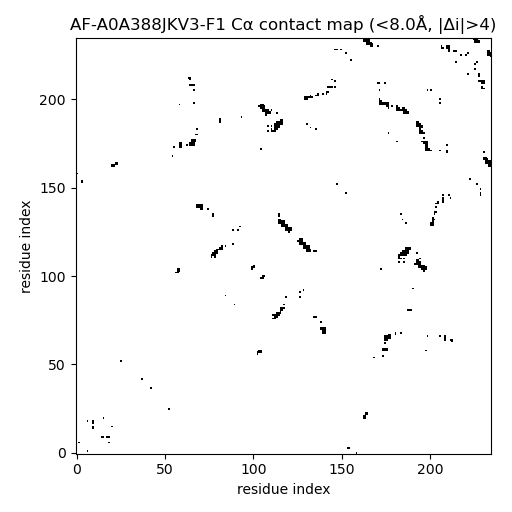 ? 15.190 -11.801 -21.071 1.00 71.00 156 GLN A N 1
ATOM 1221 C CA . GLN A 1 156 ? 15.165 -10.481 -21.716 1.00 71.00 156 GLN A CA 1
ATOM 1222 C C . GLN A 1 156 ? 16.380 -9.607 -21.369 1.00 71.00 156 GLN A C 1
ATOM 1224 O O . GLN A 1 156 ? 16.715 -8.696 -22.123 1.00 71.00 156 GLN A O 1
ATOM 1229 N N . LEU A 1 157 ? 17.095 -9.904 -20.278 1.00 71.81 157 LEU A N 1
ATOM 1230 C CA . LEU A 1 157 ? 18.335 -9.202 -19.911 1.00 71.81 157 LEU A CA 1
ATOM 1231 C C . LEU A 1 157 ? 19.538 -9.623 -20.773 1.00 71.81 157 LEU A C 1
ATOM 1233 O O . LEU A 1 157 ? 20.627 -9.049 -20.654 1.00 71.81 157 LEU A O 1
ATOM 1237 N N . GLY A 1 158 ? 19.374 -10.636 -21.630 1.00 69.56 158 GLY A N 1
ATOM 1238 C CA . GLY A 1 158 ? 20.419 -11.141 -22.511 1.00 69.56 158 GLY A CA 1
ATOM 1239 C C . GLY A 1 158 ? 20.945 -10.068 -23.467 1.00 69.56 158 GLY A C 1
ATOM 1240 O O . GLY A 1 158 ? 20.265 -9.664 -24.401 1.00 69.56 158 GLY A O 1
ATOM 1241 N N . GLY A 1 159 ? 22.193 -9.638 -23.262 1.00 70.75 159 GLY A N 1
ATOM 1242 C CA . GLY A 1 159 ? 22.876 -8.669 -24.130 1.00 70.75 159 GLY A CA 1
ATOM 1243 C C . GLY A 1 159 ? 22.903 -7.232 -23.603 1.00 70.75 159 GLY A C 1
ATOM 1244 O O . GLY A 1 159 ? 23.602 -6.402 -24.183 1.00 70.75 159 GLY A O 1
ATOM 1245 N N . ALA A 1 160 ? 22.222 -6.941 -22.492 1.00 73.94 160 ALA A N 1
ATOM 1246 C CA . ALA A 1 160 ? 22.345 -5.656 -21.812 1.00 73.94 160 ALA A CA 1
ATOM 1247 C C . ALA A 1 160 ? 23.694 -5.537 -21.072 1.00 73.94 160 ALA A C 1
ATOM 1249 O O . ALA A 1 160 ? 24.215 -6.503 -20.503 1.00 73.94 160 ALA A O 1
ATOM 1250 N N . THR A 1 161 ? 24.269 -4.333 -21.100 1.00 76.69 161 THR A N 1
ATOM 1251 C CA . THR A 1 161 ? 25.585 -4.021 -20.501 1.00 76.69 161 THR A CA 1
ATOM 1252 C C . THR A 1 161 ? 25.458 -3.224 -19.203 1.00 76.69 161 THR A C 1
ATOM 1254 O O . THR A 1 161 ? 26.346 -3.286 -18.356 1.00 76.69 161 THR A O 1
ATOM 1257 N N . TYR A 1 162 ? 24.358 -2.489 -19.045 1.00 76.31 162 TYR A N 1
ATOM 1258 C CA . TYR A 1 162 ? 24.075 -1.634 -17.898 1.00 76.31 162 TYR A CA 1
ATOM 1259 C C . TYR A 1 162 ? 22.682 -1.956 -17.377 1.00 76.31 162 TYR A C 1
ATOM 1261 O O . TYR A 1 162 ? 21.785 -2.206 -18.176 1.00 76.31 162 TYR A O 1
ATOM 1269 N N . PHE A 1 163 ? 22.532 -1.923 -16.056 1.00 76.88 163 PHE A N 1
ATOM 1270 C CA . PHE A 1 163 ? 21.263 -2.127 -15.371 1.00 76.88 163 PHE A CA 1
ATOM 1271 C C . PHE A 1 163 ? 21.094 -1.057 -14.300 1.00 76.88 163 PHE A C 1
ATOM 1273 O O . PHE A 1 163 ? 22.068 -0.684 -13.638 1.00 76.88 163 PHE A O 1
ATOM 1280 N N . SER A 1 164 ? 19.867 -0.591 -14.108 1.00 80.06 164 SER A N 1
ATOM 1281 C CA . SER A 1 164 ? 19.473 0.299 -13.017 1.00 80.06 164 SER A CA 1
ATOM 1282 C C . SER A 1 164 ? 18.255 -0.272 -12.312 1.00 80.06 164 SER A C 1
ATOM 1284 O O . SER A 1 164 ? 17.260 -0.607 -12.946 1.00 80.06 164 SER A O 1
ATOM 1286 N N . LYS A 1 165 ? 18.317 -0.369 -10.984 1.00 82.19 165 LYS A N 1
ATOM 1287 C CA . LYS A 1 165 ? 17.179 -0.791 -10.167 1.00 82.19 165 LYS A CA 1
ATOM 1288 C C . LYS A 1 165 ? 16.511 0.431 -9.546 1.00 82.19 165 LYS A C 1
ATOM 1290 O O . LYS A 1 165 ? 17.181 1.224 -8.887 1.00 82.19 165 LYS A O 1
ATOM 1295 N N . LEU A 1 166 ? 15.198 0.542 -9.710 1.00 80.19 166 LEU A N 1
ATOM 1296 C CA . LEU A 1 166 ? 14.369 1.544 -9.053 1.00 80.19 166 LEU A CA 1
ATOM 1297 C C . LEU A 1 166 ? 13.537 0.863 -7.961 1.00 80.19 166 LEU A C 1
ATOM 1299 O O . LEU A 1 166 ? 12.826 -0.105 -8.226 1.00 80.19 166 LEU A O 1
ATOM 1303 N N . ASP A 1 167 ? 13.635 1.386 -6.739 1.00 76.69 167 ASP A N 1
ATOM 1304 C CA . ASP A 1 167 ? 12.812 0.988 -5.594 1.00 76.69 167 ASP A CA 1
ATOM 1305 C C . ASP A 1 167 ? 11.829 2.121 -5.280 1.00 76.69 167 ASP A C 1
ATOM 1307 O O . ASP A 1 167 ? 12.226 3.266 -5.029 1.00 76.69 167 ASP A O 1
ATOM 1311 N N . LEU A 1 168 ? 10.530 1.826 -5.350 1.00 71.88 168 LEU A N 1
ATOM 1312 C CA . LEU A 1 168 ? 9.494 2.833 -5.151 1.00 71.88 168 LEU A CA 1
ATOM 1313 C C . LEU A 1 168 ? 9.228 3.047 -3.658 1.00 71.88 168 LEU A C 1
ATOM 1315 O O . LEU A 1 168 ? 8.534 2.269 -2.994 1.00 71.88 168 LEU A O 1
ATOM 1319 N N . LYS A 1 169 ? 9.708 4.180 -3.135 1.00 70.44 169 LYS A N 1
ATOM 1320 C CA . LYS A 1 169 ? 9.455 4.590 -1.750 1.00 70.44 169 LYS A CA 1
ATOM 1321 C C . LYS A 1 169 ? 7.950 4.672 -1.484 1.00 70.44 169 LYS A C 1
ATOM 1323 O O . LYS A 1 169 ? 7.239 5.492 -2.062 1.00 70.44 169 LYS A O 1
ATOM 1328 N N . LEU A 1 170 ? 7.481 3.830 -0.558 1.00 74.31 170 LEU A N 1
ATOM 1329 C CA . LEU A 1 170 ? 6.071 3.736 -0.164 1.00 74.31 170 LEU A CA 1
ATOM 1330 C C . LEU A 1 170 ? 5.133 3.478 -1.359 1.00 74.31 170 LEU A C 1
ATOM 1332 O O . LEU A 1 170 ? 3.997 3.942 -1.327 1.00 74.31 170 LEU A O 1
ATOM 1336 N N . GLY A 1 171 ? 5.581 2.720 -2.370 1.00 78.69 171 GLY A N 1
ATOM 1337 C CA . GLY A 1 171 ? 4.867 2.508 -3.637 1.00 78.69 171 GLY A CA 1
ATOM 1338 C C . GLY A 1 171 ? 3.372 2.203 -3.490 1.00 78.69 171 GLY A C 1
ATOM 1339 O O . GLY A 1 171 ? 2.552 2.827 -4.160 1.00 78.69 171 GLY A O 1
ATOM 1340 N N . TYR A 1 172 ? 2.982 1.336 -2.550 1.00 83.38 172 TYR A N 1
ATOM 1341 C CA . TYR A 1 172 ? 1.561 1.042 -2.309 1.00 83.38 172 TYR A CA 1
ATOM 1342 C C . TYR A 1 172 ? 0.735 2.275 -1.919 1.00 83.38 172 TYR A C 1
ATOM 1344 O O . TYR A 1 172 ? -0.372 2.445 -2.418 1.00 83.38 172 TYR A O 1
ATOM 1352 N N . HIS A 1 173 ? 1.289 3.187 -1.121 1.00 87.75 173 HIS A N 1
ATOM 1353 C CA . HIS A 1 173 ? 0.598 4.405 -0.688 1.00 87.75 173 HIS A CA 1
ATOM 1354 C C . HIS A 1 173 ? 0.423 5.432 -1.817 1.00 87.75 173 HIS A C 1
ATOM 1356 O O . HIS A 1 173 ? -0.237 6.445 -1.615 1.00 87.75 173 HIS A O 1
ATOM 1362 N N . GLN A 1 174 ? 0.981 5.188 -3.006 1.00 84.75 174 GLN A N 1
ATOM 1363 C CA . GLN A 1 174 ? 0.740 6.018 -4.189 1.00 84.75 174 GLN A CA 1
ATOM 1364 C C . GLN A 1 174 ? -0.503 5.573 -4.978 1.00 84.75 174 GLN A C 1
ATOM 1366 O O . GLN A 1 174 ? -0.962 6.301 -5.857 1.00 84.75 174 GLN A O 1
ATOM 1371 N N . ILE A 1 175 ? -1.063 4.396 -4.671 1.00 88.81 175 ILE A N 1
ATOM 1372 C CA . ILE A 1 175 ? -2.278 3.877 -5.305 1.00 88.81 175 ILE A CA 1
ATOM 1373 C C . ILE A 1 175 ? -3.474 4.184 -4.413 1.00 88.81 175 ILE A C 1
ATOM 1375 O O . ILE A 1 175 ? -3.523 3.781 -3.253 1.00 88.81 175 ILE A O 1
ATOM 1379 N N . GLU A 1 176 ? -4.480 4.863 -4.956 1.00 93.38 176 GLU A N 1
ATOM 1380 C CA . GLU A 1 176 ? -5.715 5.119 -4.219 1.00 93.38 176 GLU A CA 1
ATOM 1381 C C . GLU A 1 176 ? -6.545 3.850 -4.020 1.00 93.38 176 GLU A C 1
ATOM 1383 O O . GLU A 1 176 ? -6.655 3.006 -4.912 1.00 93.38 176 GLU A O 1
ATOM 1388 N N . ILE A 1 177 ? -7.237 3.766 -2.885 1.00 95.62 177 ILE A N 1
ATOM 1389 C CA . ILE A 1 177 ? -8.347 2.827 -2.721 1.00 95.62 177 ILE A CA 1
ATOM 1390 C C . ILE A 1 177 ? -9.582 3.412 -3.405 1.00 95.62 177 ILE A C 1
ATOM 1392 O O . ILE A 1 177 ? -9.888 4.605 -3.258 1.00 95.62 177 ILE A O 1
ATOM 1396 N N . GLN A 1 178 ? -10.326 2.558 -4.111 1.00 95.38 178 GLN A N 1
ATOM 1397 C CA . GLN A 1 178 ? -11.622 2.914 -4.682 1.00 95.38 178 GLN A CA 1
ATOM 1398 C C . GLN A 1 178 ? -12.508 3.565 -3.604 1.00 95.38 178 GLN A C 1
ATOM 1400 O O . GLN A 1 178 ? -12.654 2.991 -2.524 1.00 95.38 178 GLN A O 1
ATOM 1405 N N . PRO A 1 179 ? -13.111 4.746 -3.846 1.00 94.50 179 PRO A N 1
ATOM 1406 C CA . PRO A 1 179 ? -13.860 5.472 -2.817 1.00 94.50 179 PRO A CA 1
ATOM 1407 C C . PRO A 1 179 ? -14.919 4.631 -2.095 1.00 94.50 179 PRO A C 1
ATOM 1409 O O . PRO A 1 179 ? -15.046 4.725 -0.874 1.00 94.50 179 PRO A O 1
ATOM 1412 N N . GLN A 1 180 ? -15.617 3.764 -2.832 1.00 95.50 180 GLN A N 1
ATOM 1413 C CA . GLN A 1 180 ? -16.614 2.835 -2.303 1.00 95.50 180 GLN A CA 1
ATOM 1414 C C . GLN A 1 180 ? -16.037 1.732 -1.409 1.00 95.50 180 GLN A C 1
ATOM 1416 O O . GLN A 1 180 ? -16.787 1.151 -0.640 1.00 95.50 180 GLN A O 1
ATOM 1421 N N . ASP A 1 181 ? -14.737 1.444 -1.477 1.00 97.00 181 ASP A N 1
ATOM 1422 C CA . ASP A 1 181 ? -14.089 0.363 -0.727 1.00 97.00 181 ASP A CA 1
ATOM 1423 C C . ASP A 1 181 ? -13.293 0.854 0.485 1.00 97.00 181 ASP A C 1
ATOM 1425 O O . ASP A 1 181 ? -12.916 0.042 1.332 1.00 97.00 181 ASP A O 1
ATOM 1429 N N . ARG A 1 182 ? -13.080 2.170 0.625 1.00 96.88 182 ARG A N 1
ATOM 1430 C CA . ARG A 1 182 ? -12.295 2.766 1.725 1.00 96.88 182 ARG A CA 1
ATOM 1431 C C . ARG A 1 182 ? -12.781 2.317 3.099 1.00 96.88 182 ARG A C 1
ATOM 1433 O O . ARG A 1 182 ? -11.978 1.921 3.932 1.00 96.88 182 ARG A O 1
ATOM 1440 N N . TYR A 1 183 ? -14.094 2.262 3.310 1.00 96.12 183 TYR A N 1
ATOM 1441 C CA . TYR A 1 183 ? -14.664 1.845 4.594 1.00 96.12 183 TYR A CA 1
ATOM 1442 C C . TYR A 1 183 ? -14.243 0.422 5.012 1.00 96.12 183 TYR A C 1
ATOM 1444 O O . TYR A 1 183 ? -14.174 0.129 6.205 1.00 96.12 183 TYR A O 1
ATOM 1452 N N . LYS A 1 184 ? -13.928 -0.474 4.067 1.00 96.44 184 LYS A N 1
ATOM 1453 C CA . LYS A 1 184 ? -13.496 -1.852 4.365 1.00 96.44 184 LYS A CA 1
ATOM 1454 C C . LYS A 1 184 ? -12.105 -1.890 4.996 1.00 96.44 184 LYS A C 1
ATOM 1456 O O . LYS A 1 184 ? -11.814 -2.799 5.767 1.00 96.44 184 LYS A O 1
ATOM 1461 N N . THR A 1 185 ? -11.266 -0.892 4.715 1.00 96.69 185 THR A N 1
ATOM 1462 C CA . THR A 1 185 ? -9.904 -0.786 5.263 1.00 96.69 185 THR A CA 1
ATOM 1463 C C . THR A 1 185 ? -9.871 -0.146 6.646 1.00 96.69 185 THR A C 1
ATOM 1465 O O . THR A 1 185 ? -8.789 0.088 7.187 1.00 96.69 185 THR A O 1
ATOM 1468 N N . ALA A 1 186 ? -11.032 0.124 7.246 1.00 96.69 186 ALA A N 1
ATOM 1469 C CA . ALA A 1 186 ? -11.088 0.760 8.545 1.00 96.69 186 ALA A CA 1
ATOM 1470 C C . ALA A 1 186 ? -10.347 -0.050 9.624 1.00 96.69 186 ALA A C 1
ATOM 1472 O O . ALA A 1 186 ? -10.450 -1.281 9.695 1.00 96.69 186 ALA A O 1
ATOM 1473 N N . PHE A 1 187 ? -9.595 0.652 10.466 1.00 95.81 187 PHE A N 1
ATOM 1474 C CA . PHE A 1 187 ? -8.770 0.104 11.529 1.00 95.81 187 PHE A CA 1
ATOM 1475 C C . PHE A 1 187 ? -8.935 0.891 12.827 1.00 95.81 187 PHE A C 1
ATOM 1477 O O . PHE A 1 187 ? -9.171 2.102 12.836 1.00 95.81 187 PHE A O 1
ATOM 1484 N N . LYS A 1 188 ? -8.838 0.174 13.946 1.00 93.75 188 LYS A N 1
ATOM 1485 C CA . LYS A 1 188 ? -9.110 0.681 15.292 1.00 93.75 18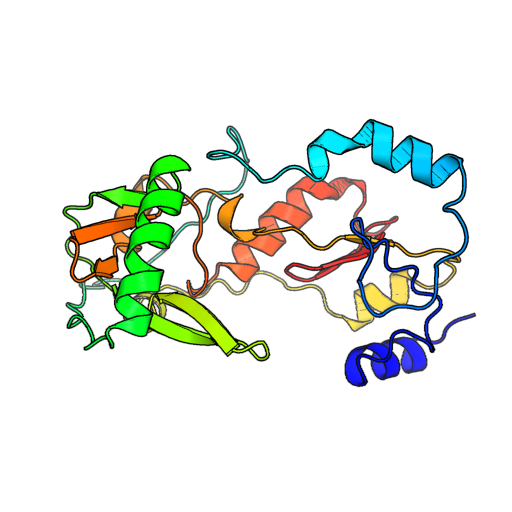8 LYS A CA 1
ATOM 1486 C C . LYS A 1 188 ? -7.827 0.815 16.086 1.00 93.75 188 LYS A C 1
ATOM 1488 O O . LYS A 1 188 ? -7.008 -0.104 16.127 1.00 93.75 188 LYS A O 1
ATOM 1493 N N . THR A 1 189 ? -7.711 1.936 16.779 1.00 93.50 189 THR A N 1
ATOM 1494 C CA . THR A 1 189 ? -6.629 2.218 17.717 1.00 93.50 189 THR A CA 1
ATOM 1495 C C . THR A 1 189 ? -7.207 2.695 19.045 1.00 93.50 189 THR A C 1
ATOM 1497 O O . THR A 1 189 ? -8.404 2.963 19.160 1.00 93.50 189 THR A O 1
ATOM 1500 N N . ARG A 1 190 ? -6.353 2.844 20.064 1.00 90.62 190 ARG A N 1
ATOM 1501 C CA . ARG A 1 190 ? -6.732 3.493 21.330 1.00 90.62 190 ARG A CA 1
ATOM 1502 C C . ARG A 1 190 ? -7.224 4.936 21.130 1.00 90.62 190 ARG A C 1
ATOM 1504 O O . ARG A 1 190 ? -7.986 5.431 21.953 1.00 90.62 190 ARG A O 1
ATOM 1511 N N . TYR A 1 191 ? -6.780 5.597 20.063 1.00 92.19 191 TYR A N 1
ATOM 1512 C CA . TYR A 1 191 ? -7.030 7.015 19.803 1.00 92.19 191 TYR A CA 1
ATOM 1513 C C . TYR A 1 191 ? -8.192 7.272 18.847 1.00 92.19 191 TYR A C 1
ATOM 1515 O O . TYR A 1 191 ? -8.586 8.420 18.667 1.00 92.19 191 TYR A O 1
ATOM 1523 N N . GLY A 1 192 ? -8.760 6.230 18.243 1.00 92.50 192 GLY A N 1
ATOM 1524 C CA . GLY A 1 192 ? -9.915 6.393 17.379 1.00 92.50 192 GLY A CA 1
ATOM 1525 C C . GLY A 1 192 ? -10.060 5.298 16.340 1.00 92.50 192 GLY A C 1
ATOM 1526 O O . GLY A 1 192 ? -9.466 4.219 16.416 1.00 92.50 192 GLY A O 1
ATOM 1527 N N . HIS A 1 193 ? -10.898 5.604 15.361 1.00 94.50 193 HIS A N 1
ATOM 1528 C CA . HIS A 1 193 ? -11.232 4.727 14.260 1.00 94.50 193 HIS A CA 1
ATOM 1529 C C . HIS A 1 193 ? -10.970 5.461 12.951 1.00 94.50 193 HIS A C 1
ATOM 1531 O O . HIS A 1 193 ? -11.486 6.561 12.747 1.00 94.50 193 HIS A O 1
ATOM 1537 N N . PHE A 1 194 ? -10.160 4.860 12.087 1.00 97.31 194 PHE A N 1
ATOM 1538 C CA . PHE A 1 194 ? -9.671 5.493 10.868 1.00 97.31 194 PHE A CA 1
ATOM 1539 C C . PHE A 1 194 ? -9.811 4.543 9.689 1.00 97.31 194 PHE A C 1
ATOM 1541 O O . PHE A 1 194 ? -9.846 3.334 9.875 1.00 97.31 194 PHE A O 1
ATOM 1548 N N . GLU A 1 195 ? -9.878 5.072 8.477 1.00 97.50 195 GLU A N 1
ATOM 1549 C CA . GLU A 1 195 ? -9.866 4.299 7.235 1.00 97.50 195 GLU A CA 1
ATOM 1550 C C . GLU A 1 195 ? -8.862 4.880 6.249 1.00 97.50 195 GLU A C 1
ATOM 1552 O O . GLU A 1 195 ? -8.558 6.074 6.297 1.00 97.50 195 GLU A O 1
ATOM 1557 N N . TRP A 1 196 ? -8.356 4.036 5.354 1.00 97.44 196 TRP A N 1
ATOM 1558 C CA . TRP A 1 196 ? -7.357 4.446 4.380 1.00 97.44 196 TRP A CA 1
ATOM 1559 C C . TRP A 1 196 ? -7.973 5.053 3.124 1.00 97.44 196 TRP A C 1
ATOM 1561 O O . TRP A 1 196 ? -8.984 4.580 2.600 1.00 97.44 196 TRP A O 1
ATOM 1571 N N . VAL A 1 197 ? -7.300 6.080 2.614 1.00 95.94 197 VAL A N 1
ATOM 1572 C CA . VAL A 1 197 ? -7.539 6.709 1.311 1.00 95.94 197 VAL A CA 1
ATOM 1573 C C . VAL A 1 197 ? -6.640 6.082 0.240 1.00 95.94 197 VAL A C 1
ATOM 1575 O O . VAL A 1 197 ? -7.084 5.871 -0.889 1.00 95.94 197 VAL A O 1
ATOM 1578 N N . VAL A 1 198 ? -5.407 5.737 0.616 1.00 94.00 198 VAL A N 1
ATOM 1579 C CA . VAL A 1 198 ? -4.390 5.077 -0.219 1.00 94.00 198 VAL A CA 1
ATOM 1580 C C . VAL A 1 198 ? -4.187 3.629 0.204 1.00 94.00 198 VAL A C 1
ATOM 1582 O O . VAL A 1 198 ? -4.486 3.280 1.336 1.00 94.00 198 VAL A O 1
ATOM 1585 N N . MET A 1 199 ? -3.692 2.770 -0.678 1.00 94.25 199 MET A N 1
ATOM 1586 C CA . MET A 1 199 ? -3.573 1.335 -0.432 1.00 94.25 199 MET A CA 1
ATOM 1587 C C . MET A 1 199 ? -2.543 1.034 0.679 1.00 94.25 199 MET A C 1
ATOM 1589 O O . MET A 1 199 ? -1.345 1.242 0.471 1.00 94.25 199 MET A O 1
ATOM 1593 N N . PRO A 1 200 ? -2.966 0.520 1.854 1.00 93.94 200 PRO A N 1
ATOM 1594 C CA . PRO A 1 200 ? -2.044 0.139 2.911 1.00 93.94 200 PRO A CA 1
ATOM 1595 C C . PRO A 1 200 ? -1.396 -1.217 2.639 1.00 93.94 200 PRO A C 1
ATOM 1597 O O . PRO A 1 200 ? -1.896 -2.060 1.888 1.00 93.94 200 PRO A O 1
ATOM 1600 N N . PHE A 1 201 ? -0.310 -1.479 3.361 1.00 90.69 201 PHE A N 1
ATOM 1601 C CA . PHE A 1 201 ? 0.245 -2.824 3.459 1.00 90.69 201 PHE A CA 1
ATOM 1602 C C . PHE A 1 201 ? -0.742 -3.803 4.112 1.00 90.69 201 PHE A C 1
ATOM 1604 O O . PHE A 1 201 ? -1.531 -3.446 4.985 1.00 90.69 201 PHE A O 1
ATOM 1611 N N . GLY A 1 202 ? -0.622 -5.078 3.738 1.00 91.69 202 GLY A N 1
ATOM 1612 C CA . GLY A 1 202 ? -1.341 -6.178 4.379 1.00 91.69 202 GLY A CA 1
ATOM 1613 C C . GLY A 1 202 ? -2.697 -6.512 3.760 1.00 91.69 202 GLY A C 1
ATOM 1614 O O . GLY A 1 202 ? -3.292 -7.499 4.180 1.00 91.69 202 GLY A O 1
ATOM 1615 N N . LEU A 1 203 ? -3.175 -5.762 2.762 1.00 94.56 203 LEU A N 1
ATOM 1616 C CA . LEU A 1 203 ? -4.375 -6.126 2.002 1.00 94.56 203 LEU A CA 1
ATOM 1617 C C . LEU A 1 203 ? -4.098 -7.238 0.984 1.00 94.56 203 LEU A C 1
ATOM 1619 O O . LEU A 1 203 ? -3.062 -7.273 0.318 1.00 94.56 203 LEU A O 1
ATOM 1623 N N . THR A 1 204 ? -5.075 -8.125 0.818 1.00 93.81 204 THR A N 1
ATOM 1624 C CA . THR A 1 204 ? -5.105 -9.088 -0.291 1.00 93.81 204 THR A CA 1
ATOM 1625 C C . THR A 1 204 ? -5.204 -8.349 -1.618 1.00 93.81 204 THR A C 1
ATOM 1627 O O . THR A 1 204 ? -5.887 -7.335 -1.718 1.00 93.81 204 THR A O 1
ATOM 1630 N N . ASN A 1 205 ? -4.531 -8.867 -2.644 1.00 92.88 205 ASN A N 1
ATOM 1631 C CA . ASN A 1 205 ? -4.443 -8.287 -3.988 1.00 92.88 205 ASN A CA 1
ATOM 1632 C C . ASN A 1 205 ? -3.667 -6.966 -4.096 1.00 92.88 205 ASN A C 1
ATOM 1634 O O . ASN A 1 205 ? -3.477 -6.517 -5.221 1.00 92.88 205 ASN A O 1
ATOM 1638 N N . ALA A 1 206 ? -3.168 -6.368 -3.006 1.00 91.38 206 ALA A N 1
ATOM 1639 C CA . ALA A 1 206 ? -2.358 -5.149 -3.095 1.00 91.38 206 ALA A CA 1
ATOM 1640 C C . ALA A 1 206 ? -1.142 -5.300 -4.039 1.00 91.38 206 ALA A C 1
ATOM 1642 O O . ALA A 1 206 ? -1.003 -4.464 -4.933 1.00 91.38 206 ALA A O 1
ATOM 1643 N N . PRO A 1 207 ? -0.347 -6.393 -3.975 1.00 88.19 207 PRO A N 1
ATOM 1644 C CA . PRO A 1 207 ? 0.751 -6.594 -4.924 1.00 88.19 207 PRO A CA 1
ATOM 1645 C C . PRO A 1 207 ? 0.274 -6.767 -6.375 1.00 88.19 207 PRO A C 1
ATOM 1647 O O . PRO A 1 207 ? 0.906 -6.271 -7.299 1.00 88.19 207 PRO A O 1
ATOM 1650 N N . ALA A 1 208 ? -0.875 -7.418 -6.592 1.00 89.44 208 ALA A N 1
ATOM 1651 C CA . ALA A 1 208 ? -1.447 -7.594 -7.929 1.00 89.44 208 ALA A CA 1
ATOM 1652 C C . ALA A 1 208 ? -1.963 -6.268 -8.514 1.00 89.44 208 ALA A C 1
ATOM 1654 O O . ALA A 1 208 ? -1.770 -5.992 -9.695 1.00 89.44 208 ALA A O 1
ATOM 1655 N N . THR A 1 209 ? -2.598 -5.425 -7.691 1.00 90.56 209 THR A N 1
ATOM 1656 C CA . THR A 1 209 ? -2.982 -4.064 -8.086 1.00 90.56 209 THR A CA 1
ATOM 1657 C C . THR A 1 209 ? -1.751 -3.233 -8.416 1.00 90.56 209 THR A C 1
ATOM 1659 O O . THR A 1 209 ? -1.757 -2.537 -9.428 1.00 90.56 209 THR A O 1
ATOM 1662 N N . PHE A 1 210 ? -0.704 -3.324 -7.594 1.00 87.56 210 PHE A N 1
ATOM 1663 C CA . PHE A 1 210 ? 0.535 -2.598 -7.829 1.00 87.56 210 PHE A CA 1
ATOM 1664 C C . PHE A 1 210 ? 1.197 -3.012 -9.144 1.00 87.56 210 PHE A C 1
ATOM 1666 O O . PHE A 1 210 ? 1.455 -2.148 -9.975 1.00 87.56 210 PHE A O 1
ATOM 1673 N N . GLN A 1 211 ? 1.344 -4.319 -9.385 1.00 87.38 211 GLN A N 1
ATOM 1674 C CA . GLN A 1 211 ? 1.842 -4.855 -10.654 1.00 87.38 211 GLN A CA 1
ATOM 1675 C C . GLN A 1 211 ? 1.021 -4.342 -11.842 1.00 87.38 211 GLN A C 1
ATOM 1677 O O . GLN A 1 211 ? 1.587 -3.932 -12.850 1.00 87.38 211 GLN A O 1
ATOM 1682 N N . ALA A 1 212 ? -0.312 -4.358 -11.751 1.00 88.62 212 ALA A N 1
ATOM 1683 C CA . ALA A 1 212 ? -1.163 -3.878 -12.836 1.00 88.62 212 ALA A CA 1
ATOM 1684 C C . ALA A 1 212 ? -0.968 -2.374 -13.093 1.00 88.62 212 ALA A C 1
ATOM 1686 O O . ALA A 1 212 ? -0.927 -1.956 -14.253 1.00 88.62 212 ALA A O 1
ATOM 1687 N N . ALA A 1 213 ? -0.830 -1.577 -12.027 1.00 88.06 213 ALA A N 1
ATOM 1688 C CA . ALA A 1 213 ? -0.562 -0.145 -12.110 1.00 88.06 213 ALA A CA 1
ATOM 1689 C C . ALA A 1 213 ? 0.767 0.118 -12.821 1.00 88.06 213 ALA A C 1
ATOM 1691 O O . ALA A 1 213 ? 0.780 0.758 -13.868 1.00 88.06 213 ALA A O 1
ATOM 1692 N N . THR A 1 214 ? 1.862 -0.454 -12.328 1.00 84.94 214 THR A N 1
ATOM 1693 C CA . THR A 1 214 ? 3.197 -0.262 -12.906 1.00 84.94 214 THR A CA 1
ATOM 1694 C C . THR A 1 214 ? 3.290 -0.797 -14.339 1.00 84.94 214 THR A C 1
ATOM 1696 O O . THR A 1 214 ? 3.769 -0.094 -15.222 1.00 84.94 214 THR A O 1
ATOM 1699 N N . THR A 1 215 ? 2.729 -1.976 -14.623 1.00 86.75 215 THR A N 1
ATOM 1700 C CA . THR A 1 215 ? 2.660 -2.544 -15.989 1.00 86.75 215 THR A CA 1
ATOM 1701 C C . THR A 1 215 ? 1.886 -1.635 -16.952 1.00 86.75 215 THR A C 1
ATOM 1703 O O . THR A 1 215 ? 2.213 -1.553 -18.133 1.00 86.75 215 THR A O 1
ATOM 1706 N N . THR A 1 216 ? 0.848 -0.942 -16.476 1.00 87.19 216 THR A N 1
ATOM 1707 C CA . THR A 1 216 ? 0.078 -0.008 -17.313 1.00 87.19 216 THR A CA 1
ATOM 1708 C C . THR A 1 216 ? 0.865 1.262 -17.608 1.00 87.19 216 THR A C 1
ATOM 1710 O O . THR A 1 216 ? 0.871 1.702 -18.752 1.00 87.19 216 THR A O 1
ATOM 1713 N N . GLU A 1 217 ? 1.546 1.816 -16.606 1.00 85.31 217 GLU A N 1
ATOM 1714 C CA . GLU A 1 217 ? 2.341 3.045 -16.739 1.00 85.31 217 GLU A CA 1
ATOM 1715 C C . GLU A 1 217 ? 3.571 2.847 -17.638 1.00 85.31 217 GLU A C 1
ATOM 1717 O O . GLU A 1 217 ? 3.895 3.703 -18.454 1.00 85.31 217 GLU A O 1
ATOM 1722 N N . PHE A 1 218 ? 4.236 1.694 -17.538 1.00 85.75 218 PHE A N 1
ATOM 1723 C CA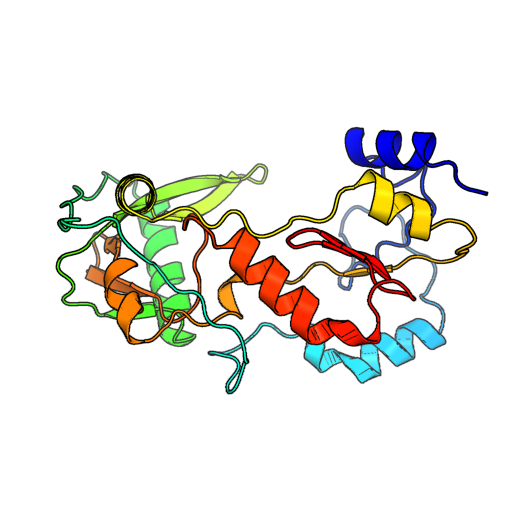 . PHE A 1 218 ? 5.454 1.392 -18.297 1.00 85.75 218 PHE A CA 1
ATOM 1724 C C . PHE A 1 218 ? 5.207 0.575 -19.567 1.00 85.75 218 PHE A C 1
ATOM 1726 O O . PHE A 1 218 ? 6.165 0.083 -20.162 1.00 85.75 218 PHE A O 1
ATOM 1733 N N . ARG A 1 219 ? 3.948 0.428 -20.000 1.00 87.19 219 ARG A N 1
ATOM 1734 C CA . ARG A 1 219 ? 3.545 -0.474 -21.092 1.00 87.19 219 ARG A CA 1
ATOM 1735 C C . ARG A 1 219 ? 4.413 -0.356 -22.347 1.00 87.19 219 ARG A C 1
ATOM 1737 O O . ARG A 1 219 ? 4.773 -1.375 -22.921 1.00 87.19 219 ARG A O 1
ATOM 1744 N N . ASP A 1 220 ? 4.768 0.863 -22.744 1.00 87.06 220 ASP A N 1
ATOM 1745 C CA . ASP A 1 220 ? 5.527 1.128 -23.977 1.00 87.06 220 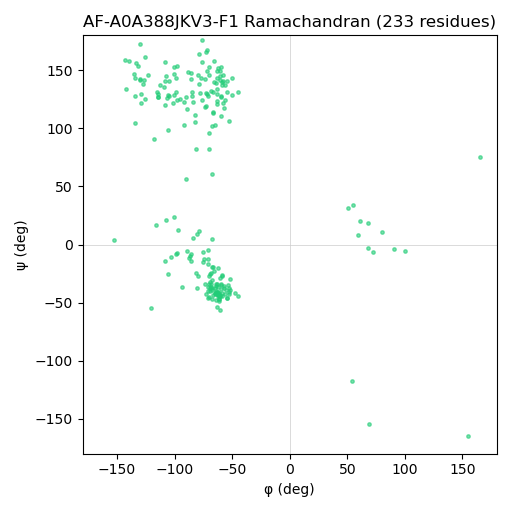ASP A CA 1
ATOM 1746 C C . ASP A 1 220 ? 7.023 0.767 -23.880 1.00 87.06 220 ASP A C 1
ATOM 1748 O O . ASP A 1 220 ? 7.735 0.745 -24.896 1.00 87.06 220 ASP A O 1
ATOM 1752 N N . LEU A 1 221 ? 7.502 0.506 -22.659 1.00 85.69 221 LEU A N 1
ATOM 1753 C CA . LEU A 1 221 ? 8.879 0.134 -22.330 1.00 85.69 221 LEU A CA 1
ATOM 1754 C C . LEU A 1 221 ? 9.026 -1.340 -21.919 1.00 85.69 221 LEU A C 1
ATOM 1756 O O . LEU A 1 221 ? 10.152 -1.851 -21.891 1.00 85.69 221 LEU A O 1
ATOM 1760 N N . LEU A 1 222 ? 7.911 -2.021 -21.630 1.00 84.00 222 LEU A N 1
ATOM 1761 C CA . LEU A 1 222 ? 7.896 -3.463 -21.383 1.00 84.00 222 LEU A CA 1
ATOM 1762 C C . LEU A 1 222 ? 8.452 -4.214 -22.595 1.00 84.00 222 LEU A C 1
ATOM 1764 O O . LEU A 1 222 ? 8.301 -3.777 -23.736 1.00 84.00 222 LEU A O 1
ATOM 1768 N N . ASP A 1 223 ? 9.138 -5.324 -22.330 1.00 78.88 223 ASP A N 1
ATOM 1769 C CA . ASP A 1 223 ? 9.807 -6.177 -23.324 1.00 78.88 223 ASP A CA 1
ATOM 1770 C C . ASP A 1 223 ? 10.894 -5.475 -24.165 1.00 78.88 223 ASP A C 1
ATOM 1772 O O . ASP A 1 223 ? 11.417 -6.051 -25.122 1.00 78.88 223 ASP A O 1
ATOM 1776 N N . ARG A 1 224 ? 11.256 -4.231 -23.819 1.00 81.19 224 ARG A N 1
ATOM 1777 C CA . ARG A 1 224 ? 12.272 -3.434 -24.524 1.00 81.19 224 ARG A CA 1
ATOM 1778 C C . ARG A 1 224 ? 13.421 -3.043 -23.615 1.00 81.19 224 ARG A C 1
ATOM 1780 O O . ARG A 1 224 ? 14.576 -3.266 -23.963 1.00 81.19 224 ARG A O 1
ATOM 1787 N N . SER A 1 225 ? 13.101 -2.409 -22.492 1.00 80.56 225 SER A N 1
ATOM 1788 C CA . SER A 1 225 ? 14.107 -1.840 -21.592 1.00 80.56 225 SER A CA 1
ATOM 1789 C C . SER A 1 225 ? 13.651 -1.754 -20.142 1.00 80.56 225 SER A C 1
ATOM 1791 O O . SER A 1 225 ? 14.349 -1.146 -19.352 1.00 80.56 225 SER A O 1
ATOM 1793 N N . VAL A 1 226 ? 12.464 -2.256 -19.790 1.00 84.12 226 VAL A N 1
ATOM 1794 C CA . VAL A 1 226 ? 11.964 -2.222 -18.413 1.00 84.12 226 VAL A CA 1
ATOM 1795 C C . VAL A 1 226 ? 11.378 -3.575 -18.046 1.00 84.12 226 VAL A C 1
ATOM 1797 O O . VAL A 1 226 ? 10.497 -4.083 -18.740 1.00 84.12 226 VAL A O 1
ATOM 1800 N N . LEU A 1 227 ? 11.836 -4.128 -16.926 1.00 85.38 227 LEU A N 1
ATOM 1801 C CA . LEU A 1 227 ? 11.269 -5.309 -16.287 1.00 85.38 227 LEU A CA 1
ATOM 1802 C C . LEU A 1 227 ? 10.645 -4.918 -14.955 1.00 85.38 227 LEU A C 1
ATOM 1804 O O . LEU A 1 227 ? 11.227 -4.162 -14.181 1.00 85.38 227 LEU A O 1
ATOM 1808 N N . ILE A 1 228 ? 9.463 -5.459 -14.678 1.00 83.38 228 ILE A N 1
ATOM 1809 C CA . ILE A 1 228 ? 8.691 -5.118 -13.484 1.00 83.38 228 ILE A CA 1
ATOM 1810 C C . ILE A 1 228 ? 8.282 -6.396 -12.781 1.00 83.38 228 ILE A C 1
ATOM 1812 O O . ILE A 1 228 ? 7.560 -7.222 -13.347 1.00 83.38 228 ILE A O 1
ATOM 1816 N N . TYR A 1 229 ? 8.696 -6.524 -11.527 1.00 81.56 229 TYR A N 1
ATOM 1817 C CA . TYR A 1 229 ? 8.298 -7.624 -10.667 1.00 81.56 229 TYR A CA 1
ATOM 1818 C C . TYR A 1 229 ? 7.903 -7.087 -9.293 1.00 81.56 229 TYR A C 1
ATOM 1820 O O . TYR A 1 229 ? 8.752 -6.733 -8.478 1.00 81.56 229 TYR A O 1
ATOM 1828 N N . LEU A 1 230 ? 6.597 -7.052 -9.028 1.00 78.50 230 LEU A N 1
ATOM 1829 C CA . LEU A 1 230 ? 6.024 -6.468 -7.818 1.00 78.50 230 LEU A CA 1
ATOM 1830 C C . LEU A 1 230 ? 6.507 -5.020 -7.629 1.00 78.50 230 LEU A C 1
ATOM 1832 O O . LEU A 1 230 ? 6.207 -4.167 -8.462 1.00 78.50 230 LEU A O 1
ATOM 1836 N N . ASP A 1 231 ? 7.232 -4.759 -6.543 1.00 74.12 231 ASP A N 1
ATOM 1837 C CA . ASP A 1 231 ? 7.752 -3.444 -6.166 1.00 74.12 231 ASP A CA 1
ATOM 1838 C C . ASP A 1 231 ? 9.102 -3.107 -6.827 1.00 74.12 231 ASP A C 1
ATOM 1840 O O . ASP A 1 231 ? 9.554 -1.965 -6.741 1.00 74.12 231 ASP A O 1
ATOM 1844 N N . ASP A 1 232 ? 9.729 -4.074 -7.506 1.00 78.38 232 ASP A N 1
ATOM 1845 C CA . ASP A 1 232 ? 11.026 -3.912 -8.156 1.00 78.38 232 ASP A CA 1
ATOM 1846 C C . ASP A 1 232 ? 10.862 -3.551 -9.641 1.00 78.38 232 ASP A C 1
ATOM 1848 O O . ASP A 1 232 ? 10.238 -4.288 -10.414 1.00 78.38 232 ASP A O 1
ATOM 1852 N N . ILE A 1 233 ? 11.479 -2.439 -10.052 1.00 82.94 233 ILE A N 1
ATOM 1853 C CA . ILE A 1 233 ? 11.585 -2.032 -11.459 1.00 82.94 233 ILE A CA 1
ATOM 1854 C C . ILE A 1 233 ? 13.059 -2.069 -11.862 1.00 82.94 233 ILE A C 1
ATOM 1856 O O . ILE A 1 233 ? 13.909 -1.461 -11.209 1.00 82.94 233 ILE A O 1
ATOM 1860 N N . LEU A 1 234 ? 13.363 -2.777 -12.943 1.00 85.44 234 LEU A N 1
ATOM 1861 C CA . LEU A 1 234 ? 14.698 -2.886 -13.521 1.00 85.44 234 LEU A CA 1
ATOM 1862 C C . LEU A 1 234 ? 14.695 -2.249 -14.911 1.00 85.44 234 LEU A C 1
ATOM 1864 O O . LEU A 1 234 ? 13.811 -2.552 -15.709 1.00 85.44 234 LEU A O 1
ATOM 1868 N N . VAL A 1 235 ? 15.674 -1.389 -15.180 1.00 84.50 235 VAL A N 1
ATOM 1869 C CA . VAL A 1 235 ? 15.919 -0.731 -16.475 1.00 84.50 235 VAL A CA 1
ATOM 1870 C C . VAL A 1 235 ? 17.255 -1.187 -17.038 1.00 84.50 235 VAL A C 1
ATOM 1872 O O . VAL A 1 235 ? 18.225 -1.194 -16.243 1.00 84.50 235 VAL A O 1
#

Secondary structure (DSSP, 8-state):
---HHHHHHHHHHT-TTTTT-----SS--TTS--PPPP-HHHHHHHHHTGGGGSPP-S--TT-S--B--PBPTT--PPPPPPPP--HHHHHHHHHHHHHHHHTTSEEE---S--EEEEEEE-TTSPEEEEE-THHHHHHBPPP---PPPHHHHHHHTTT-----EEE-TTGGGGSBBPGGGGGGG-EEETTEEEEESB--TT-TTHHHHHHHHHHHHTTTTBTTTBEEETTEEE-

Mean predicted aligned error: 10.4 Å

Solvent-accessible surface area (backbone atoms only — not comparable to full-atom values): 14219 Å² total; per-residue (Å²): 136,89,50,71,69,61,54,54,50,32,67,73,62,73,43,64,82,86,45,93,59,58,76,77,63,92,59,87,64,94,89,57,80,86,71,75,80,69,56,69,69,55,50,50,50,51,62,74,49,43,76,77,75,50,82,87,71,51,72,64,79,89,60,94,56,57,46,74,76,52,61,44,92,86,68,69,71,60,83,52,68,73,60,89,73,53,69,73,54,52,67,52,47,52,63,52,50,51,54,33,44,76,37,56,39,34,43,82,47,89,46,77,36,25,29,22,52,48,74,45,72,44,96,88,66,49,76,41,87,39,54,54,32,65,71,58,38,74,39,37,63,81,66,86,60,89,73,79,57,66,67,63,58,56,59,71,53,68,87,64,90,72,57,41,70,48,76,58,83,65,52,54,48,57,32,37,31,34,80,90,38,20,48,70,57,13,31,33,57,99,89,48,41,31,20,36,44,24,35,63,80,68,52,70,48,46,61,50,47,46,34,51,40,52,52,62,76,43,49,94,37,47,96,75,59,40,48,75,55,64,74,42,35,39,62

Radius of gyration: 20.42 Å; Cα contacts (8 Å, |Δi|>4): 298; chains: 1; bounding box: 56×36×51 Å

pLDDT: mean 79.52, std 18.73, range [30.56, 97.62]

Nearest PDB structures (foldseek):
  4ol8-assembly1_B  TM=9.106E-01  e=1.009E-19  Saccharomyces cerevisiae
  4ol8-assembly2_F  TM=9.056E-01  e=5.887E-19  Saccharomyces cerevisiae
  7kse-assembly1_A  TM=8.516E-01  e=9.564E-13  Eastern chimpanzee simian foamy virus
  7ksf-assembly1_A  TM=8.516E-01  e=1.583E-12  Eastern chimpanzee simian foamy virus
  7o0h-assembly1_A  TM=8.299E-01  e=6.742E-12  White-tufted-ear marmoset simian foamy virus

Foldseek 3Di:
DDDPVNVVVCVVVVPPVSDPAPAPPVDDDPPDDDDDDPDVVVVVVCVVVVVQVDDDAAEDPPQPFADEFAFDPPDDADDDDADDDDPVRVVVVPVVVVVCVRSVFKDADPFSHAFYWDWDQDPVRDTDIDTACVSSQVGTDADPADFDDVVVLSVLCPPDDHKHKDFRDVLQQNHFHDPVCQSSQWHDDPVHIMTGGTGDPPHHCSQVSSQVSVCVVCVVCPSPAWDDGRRMIMD

Sequence (235 aa):
MVSVARIRDAIARNDVEEMGLVFLHALPSPDGPAASPPDPRISHLLDEYRNVFEAPTGTVPDRPIRHGITLEAGAVPLRGCIYHMSEEELEVLRPQLDDLLDKGWIRPSCSPYGAPVLFVRKKNKDLRLCIDYRKLNAQTIKNVGPLPRIDDLLEQLGGATYFSKLDLKLGYHQIEIQPQDRYKTAFKTRYGHFEWVVMPFGLTNAPATFQAATTTEFRDLLDRSVLIYLDDILV

Organism: Chara braunii (NCBI:txid69332)